Protein AF-A0A1D6GYC8-F1 (afdb_monomer)

Nearest PDB structures (foldseek):
  4zdp-assembly1_A  TM=4.170E-01  e=5.347E-01  Homo sapiens
  8g9z-assembly2_C-3  TM=4.172E-01  e=1.028E+00  Homo sapiens
  2z67-assembly1_A  TM=2.761E-01  e=5.009E-01  Methanococcus maripaludis S2
  1vp8-assembly1_A  TM=3.282E-01  e=6.412E+00  Archaeoglobus fulgidus DSM 4304

Structure (mmCIF, N/CA/C/O backbone):
data_AF-A0A1D6GYC8-F1
#
_entry.id   AF-A0A1D6GYC8-F1
#
loop_
_atom_site.group_PDB
_atom_site.id
_atom_site.type_symbol
_atom_site.label_atom_id
_atom_site.label_alt_id
_atom_site.label_comp_id
_atom_site.label_asym_id
_atom_site.label_entity_id
_atom_site.label_seq_id
_atom_site.pdbx_PDB_ins_code
_atom_site.Cartn_x
_atom_site.Cartn_y
_atom_site.Cartn_z
_atom_site.occupancy
_atom_site.B_iso_or_equiv
_atom_site.auth_seq_id
_atom_site.auth_comp_id
_atom_site.auth_asym_id
_atom_site.auth_atom_id
_atom_site.pdbx_PDB_model_num
ATOM 1 N N . MET A 1 1 ? -6.090 -5.176 32.601 1.00 53.38 1 MET A N 1
ATOM 2 C CA . MET A 1 1 ? -6.871 -6.279 33.213 1.00 53.38 1 MET A CA 1
ATOM 3 C C . MET A 1 1 ? -7.618 -5.911 34.514 1.00 53.38 1 MET A C 1
ATOM 5 O O . MET A 1 1 ? -8.267 -6.780 35.076 1.00 53.38 1 MET A O 1
ATOM 9 N N . PHE A 1 2 ? -7.634 -4.651 34.982 1.00 58.75 2 PHE A N 1
ATOM 10 C CA . PHE A 1 2 ? -8.221 -4.301 36.295 1.00 58.75 2 PHE A CA 1
ATOM 11 C C . PHE A 1 2 ? -9.695 -3.840 36.285 1.00 58.75 2 PHE A C 1
ATOM 13 O O . PHE A 1 2 ? -10.341 -3.852 37.330 1.00 58.75 2 PHE A O 1
ATOM 20 N N . SER A 1 3 ? -10.267 -3.460 35.136 1.00 61.66 3 SER A N 1
ATOM 21 C CA . SER A 1 3 ? -11.643 -2.929 35.079 1.00 61.66 3 SER A CA 1
ATOM 22 C C . SER A 1 3 ? -12.718 -3.992 35.338 1.00 61.66 3 SER A C 1
ATOM 24 O O . SER A 1 3 ? -13.723 -3.704 35.988 1.00 61.66 3 SER A O 1
ATOM 26 N N . GLY A 1 4 ? -12.492 -5.230 34.882 1.00 73.69 4 GLY A N 1
ATOM 27 C CA . GLY A 1 4 ? -13.453 -6.329 35.016 1.00 73.69 4 GLY A CA 1
ATOM 28 C C . GLY A 1 4 ? -13.726 -6.721 36.470 1.00 73.69 4 GLY A C 1
ATOM 29 O O . GLY A 1 4 ? -14.880 -6.894 36.853 1.00 73.69 4 GLY A O 1
ATOM 30 N N . TYR A 1 5 ? -12.683 -6.778 37.302 1.00 78.44 5 TYR A N 1
ATOM 31 C CA . TYR A 1 5 ? -12.810 -7.117 38.723 1.00 78.44 5 TYR A CA 1
ATOM 32 C C . TYR A 1 5 ? -13.621 -6.067 39.502 1.00 78.44 5 TYR A C 1
ATOM 34 O O . TYR A 1 5 ? -14.532 -6.410 40.256 1.00 78.44 5 TYR A O 1
ATOM 42 N N . CYS A 1 6 ? -13.350 -4.778 39.271 1.00 75.56 6 CYS A N 1
ATOM 43 C CA . CYS A 1 6 ? -14.082 -3.681 39.909 1.00 75.56 6 CYS A CA 1
ATOM 44 C C . CYS A 1 6 ? -15.557 -3.627 39.478 1.00 75.56 6 CYS A C 1
ATOM 46 O O . CYS A 1 6 ? -16.434 -3.377 40.301 1.00 75.56 6 CYS A O 1
ATOM 48 N N . LEU A 1 7 ? -15.856 -3.902 38.204 1.00 76.62 7 LEU A N 1
ATOM 49 C CA . LEU A 1 7 ? -17.240 -3.988 37.724 1.00 76.62 7 LEU A CA 1
ATOM 50 C C . LEU A 1 7 ? -17.989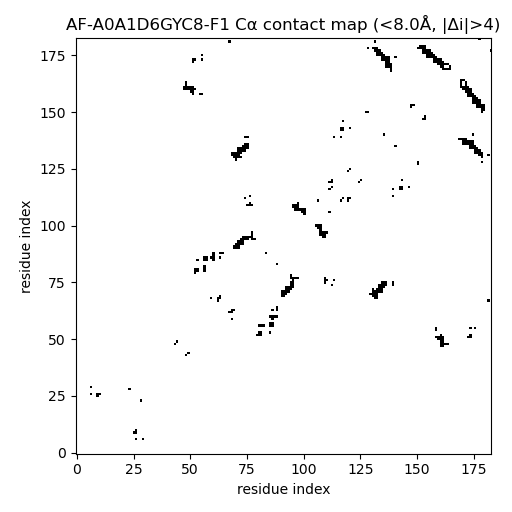 -5.177 38.339 1.00 76.62 7 LEU A C 1
ATOM 52 O O . LEU A 1 7 ? -19.150 -5.040 38.733 1.00 76.62 7 LEU A O 1
ATOM 56 N N . ALA A 1 8 ? -17.323 -6.327 38.469 1.00 77.50 8 ALA A N 1
ATOM 57 C CA . ALA A 1 8 ? -17.898 -7.514 39.091 1.00 77.50 8 ALA A CA 1
ATOM 58 C C . ALA A 1 8 ? -18.217 -7.289 40.581 1.00 77.50 8 ALA A C 1
ATOM 60 O O . ALA A 1 8 ? -19.315 -7.627 41.030 1.00 77.50 8 ALA A O 1
ATOM 61 N N . SER A 1 9 ? -17.317 -6.651 41.339 1.00 77.50 9 SER A N 1
ATOM 62 C CA . SER A 1 9 ? -17.549 -6.353 42.761 1.00 77.50 9 SER A CA 1
ATOM 63 C C . SER A 1 9 ? -18.696 -5.352 42.977 1.00 77.50 9 SER A C 1
ATOM 65 O O . SER A 1 9 ? -19.508 -5.512 43.893 1.00 77.50 9 SER A O 1
ATOM 67 N N . MET A 1 10 ? -18.843 -4.364 42.085 1.00 72.38 10 MET A N 1
ATOM 68 C CA . MET A 1 10 ? -19.962 -3.412 42.098 1.00 72.38 10 MET A CA 1
ATOM 69 C C . MET A 1 10 ? -21.314 -4.065 41.767 1.00 72.38 10 MET A C 1
ATOM 71 O O . MET A 1 10 ? -22.342 -3.637 42.296 1.00 72.38 10 MET A O 1
ATOM 75 N N . SER A 1 11 ? -21.326 -5.101 40.921 1.00 71.00 11 SER A N 1
ATOM 76 C CA . SER A 1 11 ? -22.525 -5.894 40.615 1.00 71.00 11 SER A CA 1
ATOM 77 C C . SER A 1 11 ? -23.020 -6.679 41.836 1.00 71.00 11 SER A C 1
ATOM 79 O O . SER A 1 11 ? -24.200 -6.608 42.181 1.00 71.00 11 SER A O 1
ATOM 81 N N . GLN A 1 12 ? -22.111 -7.339 42.561 1.00 70.69 12 GLN A N 1
ATOM 82 C CA . GLN A 1 12 ? -22.450 -8.137 43.748 1.00 70.69 12 GLN A CA 1
ATOM 83 C C . GLN A 1 12 ? -22.993 -7.287 44.912 1.00 70.69 12 GLN A C 1
ATOM 85 O O . GLN A 1 12 ? -23.896 -7.714 45.630 1.00 70.69 12 GLN A O 1
ATOM 90 N N . SER A 1 13 ? -22.508 -6.050 45.067 1.00 61.84 13 SER A N 1
ATOM 91 C CA . SER A 1 13 ? -22.989 -5.093 46.080 1.00 61.84 13 SER A CA 1
ATOM 92 C C . SER A 1 13 ? -24.461 -4.684 45.873 1.00 61.84 13 SER A C 1
ATOM 94 O O . SER A 1 13 ? -25.185 -4.394 46.828 1.00 61.84 13 SER A O 1
ATOM 96 N N . LYS A 1 14 ? -24.947 -4.733 44.625 1.00 56.97 14 LYS A N 1
ATOM 97 C CA . LYS A 1 14 ? -26.315 -4.353 44.247 1.00 56.97 14 LYS A CA 1
ATOM 98 C C . LYS A 1 14 ? -27.382 -5.347 44.733 1.00 56.97 14 LYS A C 1
ATOM 100 O O . LYS A 1 14 ? -28.541 -4.964 44.850 1.00 56.97 14 LYS A O 1
ATOM 105 N N . GLY A 1 15 ? -26.999 -6.585 45.066 1.00 55.12 15 GLY A N 1
ATOM 106 C CA . GLY A 1 15 ? -27.908 -7.627 45.563 1.00 55.12 15 GLY A CA 1
ATOM 107 C C . GLY A 1 15 ? -28.426 -7.424 46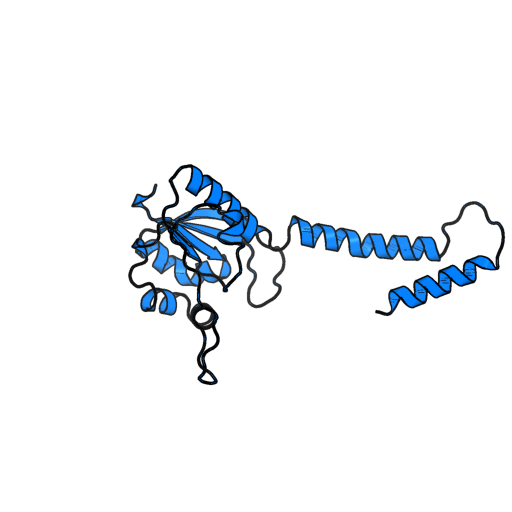.996 1.00 55.12 15 GLY A C 1
ATOM 108 O O . GLY A 1 15 ? -29.300 -8.172 47.420 1.00 55.12 15 GLY A O 1
ATOM 109 N N . LYS A 1 16 ? -27.915 -6.432 47.748 1.00 54.97 16 LYS A N 1
ATOM 110 C CA . LYS A 1 16 ? -28.272 -6.208 49.165 1.00 54.97 16 LYS A CA 1
ATOM 111 C C . LYS A 1 16 ? -29.094 -4.947 49.468 1.00 54.97 16 LYS A C 1
ATOM 113 O O . LYS A 1 16 ? -29.577 -4.846 50.587 1.00 54.97 16 LYS A O 1
ATOM 118 N N . ASN A 1 17 ? -29.291 -4.012 48.529 1.00 51.12 17 ASN A N 1
ATOM 119 C CA . ASN A 1 17 ? -30.022 -2.761 48.800 1.00 51.12 17 ASN A CA 1
ATOM 120 C C . ASN A 1 17 ? -31.166 -2.489 47.806 1.00 51.12 17 ASN A C 1
ATOM 122 O O . ASN A 1 17 ? -30.983 -2.426 46.593 1.00 51.12 17 ASN A O 1
ATOM 126 N N . GLN A 1 18 ? -32.347 -2.328 48.397 1.00 59.59 18 GLN A N 1
ATOM 127 C CA . GLN A 1 18 ? -33.697 -2.249 47.841 1.00 59.59 18 GLN A CA 1
ATOM 128 C C . GLN A 1 18 ? -33.980 -0.981 47.002 1.00 59.59 18 GLN A C 1
ATOM 130 O O . GLN A 1 18 ? -33.270 0.016 47.093 1.00 59.59 18 GLN A O 1
ATOM 135 N N . HIS A 1 19 ? -35.080 -1.030 46.234 1.00 53.41 19 HIS A N 1
ATOM 136 C CA . HIS A 1 19 ? -35.957 0.083 45.819 1.00 53.41 19 HIS A CA 1
ATOM 137 C C . HIS A 1 19 ? -35.363 1.511 45.813 1.00 53.41 19 HIS A C 1
ATOM 139 O O . HIS A 1 19 ? -35.319 2.182 46.843 1.00 53.41 19 HIS A O 1
ATOM 145 N N . ARG A 1 20 ? -35.098 2.073 44.622 1.00 50.88 20 ARG A N 1
ATOM 146 C CA . ARG A 1 20 ? -35.209 3.530 44.407 1.00 50.88 20 ARG A CA 1
ATOM 147 C C . ARG A 1 20 ? -35.458 3.873 42.933 1.00 50.88 20 ARG A C 1
ATOM 149 O O . ARG A 1 20 ? -34.669 3.522 42.061 1.00 50.88 20 ARG A O 1
ATOM 156 N N . LYS A 1 21 ? -36.583 4.550 42.671 1.00 52.28 21 LYS A N 1
ATOM 157 C CA . LYS A 1 21 ? -36.972 5.130 41.374 1.00 52.28 21 LYS A CA 1
ATOM 158 C C . LYS A 1 21 ? -35.991 6.248 40.971 1.00 52.28 21 LYS A C 1
ATOM 160 O O . LYS A 1 21 ? -35.683 7.104 41.795 1.00 52.28 21 LYS A O 1
ATOM 165 N N . GLY A 1 22 ? -35.576 6.263 39.701 1.00 57.22 22 GLY A N 1
ATOM 166 C CA . GLY A 1 22 ? -35.195 7.483 38.970 1.00 57.22 22 GLY A CA 1
ATOM 167 C C . GLY A 1 22 ? -33.712 7.854 38.814 1.00 57.22 22 GLY A C 1
ATOM 168 O O . GLY A 1 22 ? -33.450 8.845 38.145 1.00 57.22 22 GLY A O 1
ATOM 169 N N . SER A 1 23 ? -32.740 7.116 39.367 1.00 68.19 23 SER A N 1
ATOM 170 C CA . SER A 1 23 ? -31.308 7.462 39.228 1.00 68.19 23 SER A CA 1
ATOM 171 C C . SER A 1 23 ? -30.479 6.298 38.678 1.00 68.19 23 SER A C 1
ATOM 173 O O . SER A 1 23 ? -30.621 5.159 39.129 1.00 68.19 23 SER A O 1
ATOM 175 N N . LEU A 1 24 ? -29.623 6.585 37.690 1.00 72.31 24 LEU A N 1
ATOM 176 C CA . LEU A 1 24 ? -28.673 5.628 37.121 1.00 72.31 24 LEU A CA 1
ATOM 177 C C . LEU A 1 24 ? -27.764 5.085 38.230 1.00 72.31 24 LEU A C 1
ATOM 179 O O . LEU A 1 24 ? -27.066 5.829 38.917 1.00 72.31 24 LEU A O 1
ATOM 183 N N . SER A 1 25 ? -27.757 3.764 38.405 1.00 84.38 25 SER A N 1
ATOM 184 C CA . SER A 1 25 ? -26.877 3.132 39.391 1.00 84.38 25 SER A CA 1
ATOM 185 C C . SER A 1 25 ? -25.403 3.348 39.035 1.00 84.38 25 SER A C 1
ATOM 187 O O . SER A 1 25 ? -25.052 3.388 37.857 1.00 84.38 25 SER A O 1
ATOM 189 N N . ARG A 1 26 ? -24.515 3.404 40.040 1.00 83.38 26 ARG A N 1
ATOM 190 C CA . ARG A 1 26 ? -23.059 3.570 39.831 1.00 83.38 26 ARG A CA 1
ATOM 191 C C . ARG A 1 26 ? -22.496 2.569 38.818 1.00 83.38 26 ARG A C 1
ATOM 193 O O . ARG A 1 26 ? -21.678 2.942 37.994 1.00 83.38 26 ARG A O 1
ATOM 200 N N . LEU A 1 27 ? -22.993 1.330 38.839 1.00 84.06 27 LEU A N 1
ATOM 201 C CA . LEU A 1 27 ? -22.639 0.300 37.861 1.00 84.06 27 LEU A CA 1
ATOM 202 C C . LEU A 1 27 ? -23.057 0.680 36.432 1.00 84.06 27 LEU A C 1
ATOM 204 O O . LEU A 1 27 ? -22.252 0.559 35.518 1.00 84.06 27 LEU A O 1
ATOM 208 N N . GLN A 1 28 ? -24.292 1.155 36.235 1.00 87.25 28 GLN A N 1
ATOM 209 C CA . GLN A 1 28 ? -24.752 1.609 34.917 1.00 87.25 28 GLN A CA 1
ATOM 210 C C . GLN A 1 28 ? -23.927 2.799 34.426 1.00 87.25 28 GLN A C 1
ATOM 212 O O . GLN A 1 28 ? -23.540 2.811 33.266 1.00 87.25 28 GLN A O 1
ATOM 217 N N . LEU A 1 29 ? -23.598 3.752 35.304 1.00 89.25 29 LEU A N 1
ATOM 218 C CA . LEU A 1 29 ? -22.731 4.878 34.954 1.00 89.25 29 LEU A CA 1
ATOM 219 C C . LEU A 1 29 ? -21.331 4.402 34.529 1.00 89.25 29 LEU A C 1
ATOM 221 O O . LEU A 1 29 ? -20.814 4.864 33.517 1.00 89.25 29 LEU A O 1
ATOM 225 N N . SER A 1 30 ? -20.739 3.448 35.258 1.00 88.69 30 SER A N 1
ATOM 226 C CA . SER A 1 30 ? -19.440 2.861 34.910 1.00 88.69 30 SER A CA 1
ATOM 227 C C . SER A 1 30 ? -19.468 2.124 33.572 1.00 88.69 30 SER A C 1
ATOM 229 O O . SER A 1 30 ? -18.547 2.290 32.780 1.00 88.69 30 SER A O 1
ATOM 231 N N . VAL A 1 31 ? -20.519 1.346 33.294 1.00 90.25 31 VAL A N 1
ATOM 232 C CA . VAL A 1 31 ? -20.685 0.659 32.002 1.00 90.25 31 VAL A CA 1
ATOM 233 C C . VAL A 1 31 ? -20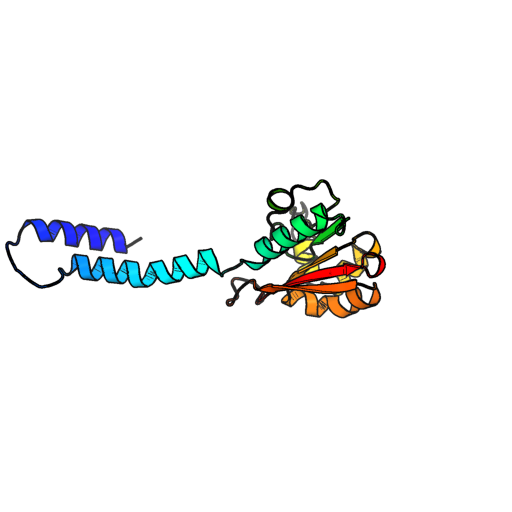.849 1.672 30.870 1.00 90.25 31 VAL A C 1
ATOM 235 O O . VAL A 1 31 ? -20.168 1.552 29.858 1.00 90.25 31 VAL A O 1
ATOM 238 N N . ILE A 1 32 ? -21.687 2.696 31.054 1.00 92.50 32 ILE A N 1
ATOM 239 C CA . ILE A 1 32 ? -21.881 3.767 30.067 1.00 92.50 32 ILE A CA 1
ATOM 240 C C . ILE A 1 32 ? -20.554 4.476 29.775 1.00 92.50 32 ILE A C 1
ATOM 242 O O . ILE A 1 32 ? -20.206 4.641 28.611 1.00 92.50 32 ILE A O 1
ATOM 246 N N . LEU A 1 33 ? -19.774 4.832 30.800 1.00 91.88 33 LEU A N 1
ATOM 247 C CA . LEU A 1 33 ? -18.447 5.433 30.621 1.00 91.88 33 LEU A CA 1
ATOM 248 C C . LEU A 1 33 ? -17.496 4.524 29.835 1.00 91.88 33 LEU A C 1
ATOM 250 O O . LEU A 1 33 ? -16.772 4.993 28.958 1.00 91.88 33 LEU A O 1
ATOM 254 N N . LEU A 1 34 ? -17.506 3.223 30.125 1.00 92.56 34 LEU A N 1
ATOM 255 C CA . LEU A 1 34 ? -16.649 2.253 29.447 1.00 92.56 34 LEU A CA 1
ATOM 256 C C . LEU A 1 34 ? -17.029 2.137 27.965 1.00 92.56 34 LEU A C 1
ATOM 258 O O . LEU A 1 34 ? -16.160 2.194 27.098 1.00 92.56 34 LEU A O 1
ATOM 262 N N . VAL A 1 35 ? -18.327 2.077 27.667 1.00 94.62 35 VAL A N 1
ATOM 263 C CA . VAL A 1 35 ? -18.851 2.074 26.295 1.00 94.62 35 VAL A CA 1
ATOM 264 C C . VAL A 1 35 ? -18.489 3.371 25.567 1.00 94.62 35 VAL A C 1
ATOM 266 O O . VAL A 1 35 ? -17.929 3.310 24.477 1.00 94.62 35 VAL A O 1
ATOM 269 N N . ILE A 1 36 ? -18.729 4.537 26.175 1.00 95.38 36 ILE A N 1
ATOM 270 C CA . ILE A 1 36 ? -18.460 5.851 25.563 1.00 95.38 36 ILE A CA 1
ATOM 271 C C . ILE A 1 36 ? -16.976 6.047 25.249 1.00 95.38 36 ILE A C 1
ATOM 273 O O . ILE A 1 36 ? -16.645 6.702 24.270 1.00 95.38 36 ILE A O 1
ATOM 277 N N . THR A 1 37 ? -16.075 5.490 26.052 1.00 92.31 37 THR A N 1
ATOM 278 C CA . THR A 1 37 ? -14.629 5.637 25.827 1.00 92.31 37 THR A CA 1
ATOM 279 C C . THR A 1 37 ? -14.069 4.622 24.831 1.00 92.31 37 THR A C 1
ATOM 281 O O . THR A 1 37 ? -13.150 4.953 24.089 1.00 92.31 37 THR A O 1
ATOM 284 N N . ASN A 1 38 ? -14.620 3.405 24.766 1.00 94.12 38 ASN A N 1
ATOM 285 C CA . ASN A 1 38 ? -14.068 2.335 23.925 1.00 94.12 38 ASN A CA 1
ATOM 286 C C . ASN A 1 38 ? -14.736 2.234 22.550 1.00 94.12 38 ASN A C 1
ATOM 288 O O . ASN A 1 38 ? -14.048 1.975 21.566 1.00 94.12 38 ASN A O 1
ATOM 292 N N . VAL A 1 39 ? -16.052 2.448 22.450 1.00 95.75 39 VAL A N 1
ATOM 293 C CA . VAL A 1 39 ? -16.777 2.292 21.178 1.00 95.75 39 VAL A CA 1
ATOM 294 C C . VAL A 1 39 ? -16.315 3.295 20.116 1.00 95.75 39 VAL A C 1
ATOM 296 O O . VAL A 1 39 ? -16.050 2.851 19.001 1.00 95.75 39 VAL A O 1
ATOM 299 N N . PRO A 1 40 ? -16.138 4.601 20.402 1.00 94.81 40 PRO A N 1
ATOM 300 C CA . PRO A 1 40 ? -15.637 5.538 19.396 1.00 94.81 40 PRO A CA 1
ATOM 301 C C . PRO A 1 40 ? -14.244 5.166 18.885 1.00 94.81 40 PRO A C 1
ATOM 303 O O . PRO A 1 40 ? -14.000 5.219 17.682 1.00 94.81 40 PRO A O 1
ATOM 306 N N . MET A 1 41 ? -13.355 4.728 19.784 1.00 92.81 41 MET A N 1
ATOM 307 C CA . MET A 1 41 ? -12.019 4.272 19.405 1.00 92.81 41 MET A CA 1
ATOM 308 C C . MET A 1 41 ? -12.088 3.013 18.533 1.00 92.81 41 MET A C 1
ATOM 310 O O . MET A 1 41 ? -11.446 2.960 17.488 1.00 92.81 41 MET A O 1
ATOM 314 N N . ALA A 1 42 ? -12.908 2.029 18.910 1.00 94.12 42 ALA A N 1
ATOM 315 C CA . ALA A 1 42 ? -13.103 0.809 18.129 1.00 94.12 42 ALA A CA 1
ATOM 316 C C . ALA A 1 42 ? -13.675 1.101 16.733 1.00 94.12 42 ALA A C 1
ATOM 318 O O . ALA A 1 42 ? -13.183 0.559 15.745 1.00 94.12 42 ALA A O 1
ATOM 319 N N . LEU A 1 43 ? -14.668 1.990 16.635 1.00 95.12 43 LEU A N 1
ATOM 320 C CA . LEU A 1 43 ? -15.238 2.419 15.356 1.00 95.12 43 LEU A CA 1
ATOM 321 C C . LEU A 1 43 ? -14.193 3.117 14.485 1.00 95.12 43 LEU A C 1
ATOM 323 O O . LEU A 1 43 ? -14.082 2.807 13.303 1.00 95.12 43 LEU A O 1
ATOM 327 N N . TYR A 1 44 ? -13.398 4.020 15.058 1.00 94.06 44 TYR A N 1
ATOM 328 C CA . TYR A 1 44 ? -12.348 4.707 14.311 1.00 94.06 44 TYR A CA 1
ATOM 329 C C . TYR A 1 44 ? -11.278 3.732 13.795 1.00 94.06 44 TYR A C 1
ATOM 331 O O . TYR A 1 44 ? -10.947 3.749 12.607 1.00 94.06 44 TYR A O 1
ATOM 339 N N . MET A 1 45 ? -10.793 2.842 14.665 1.00 91.62 45 MET A N 1
ATOM 340 C CA . MET A 1 45 ? -9.805 1.822 14.308 1.00 91.62 45 MET A CA 1
ATOM 341 C C . MET A 1 45 ? -10.326 0.850 13.242 1.00 91.62 45 MET A C 1
ATOM 343 O O . MET A 1 45 ? -9.555 0.422 12.397 1.00 91.62 45 MET A O 1
ATOM 347 N N . SER A 1 46 ? -11.625 0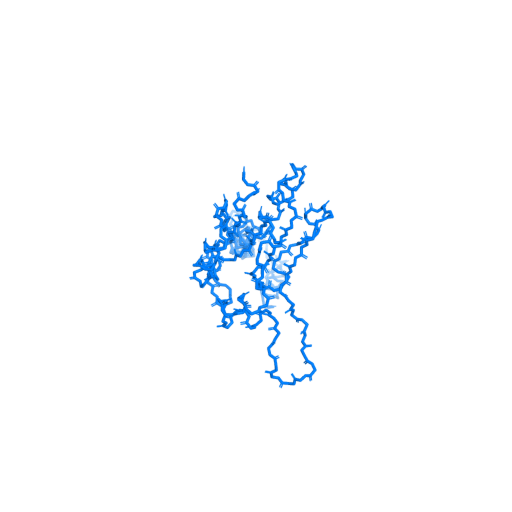.535 13.247 1.00 91.19 46 SER A N 1
ATOM 348 C CA . SER A 1 46 ? -12.211 -0.432 12.306 1.00 91.19 46 SER A CA 1
ATOM 349 C C . SER A 1 46 ? -12.599 0.172 10.953 1.00 91.19 46 SER A C 1
ATOM 351 O O . SER A 1 46 ? -12.697 -0.556 9.972 1.00 91.19 46 SER A O 1
ATOM 353 N N . LEU A 1 47 ? -12.893 1.476 10.896 1.00 91.94 47 LEU A N 1
ATOM 354 C CA . LEU A 1 47 ? -13.464 2.113 9.699 1.00 91.94 47 LEU A CA 1
ATOM 355 C C . LEU A 1 47 ? -12.494 3.035 8.958 1.00 91.94 47 LEU A C 1
ATOM 357 O O . LEU A 1 47 ? -12.666 3.261 7.760 1.00 91.94 47 LEU A O 1
ATOM 361 N N . PHE A 1 48 ? -11.521 3.612 9.662 1.00 91.94 48 PHE A N 1
ATOM 362 C CA . PHE A 1 48 ? -10.651 4.648 9.102 1.00 91.94 48 PHE A CA 1
ATOM 363 C C . PHE A 1 48 ? -9.179 4.293 9.198 1.00 91.94 48 PHE A C 1
ATOM 365 O O . PHE A 1 48 ? -8.414 4.606 8.291 1.00 91.94 48 PHE A O 1
ATOM 372 N N . HIS A 1 49 ? -8.762 3.692 10.304 1.00 92.38 49 HIS A N 1
ATOM 373 C CA . HIS A 1 49 ? -7.355 3.439 10.536 1.00 92.38 49 HIS A CA 1
ATOM 374 C C . HIS A 1 49 ? -6.825 2.313 9.646 1.00 92.38 49 HIS A C 1
ATOM 376 O O . HIS A 1 49 ? -7.445 1.264 9.534 1.00 92.38 49 HIS A O 1
ATOM 382 N N . GLN A 1 50 ? -5.680 2.561 9.011 1.00 91.25 50 GLN A N 1
ATOM 383 C CA . GLN A 1 50 ? -5.005 1.656 8.080 1.00 91.25 50 GLN A CA 1
ATOM 384 C C . GLN A 1 50 ? -5.845 1.200 6.875 1.00 91.25 50 GLN A C 1
ATOM 386 O O . GLN A 1 50 ? -5.522 0.215 6.218 1.00 91.25 50 GLN A O 1
ATOM 391 N N . ARG A 1 51 ? -6.896 1.945 6.519 1.00 94.88 51 ARG A N 1
ATOM 392 C CA . ARG A 1 51 ? -7.840 1.557 5.460 1.00 94.88 51 ARG A CA 1
ATOM 393 C C . ARG A 1 51 ? -7.228 1.540 4.050 1.00 94.88 51 ARG A C 1
ATOM 395 O O . ARG A 1 51 ? -7.685 0.809 3.176 1.00 94.88 51 ARG A O 1
ATOM 402 N N . GLY A 1 52 ? -6.199 2.349 3.812 1.00 95.25 52 GLY A N 1
ATOM 403 C CA . GLY A 1 52 ? -5.701 2.631 2.461 1.00 95.25 52 GLY A CA 1
ATOM 404 C C . GLY A 1 52 ? -5.147 1.417 1.714 1.00 95.25 52 GLY A C 1
ATOM 405 O O . GLY A 1 52 ? -5.219 1.376 0.491 1.00 95.25 52 GLY A O 1
ATOM 406 N N . THR A 1 53 ? -4.628 0.416 2.427 1.00 95.50 53 THR A N 1
ATOM 407 C CA . THR A 1 53 ? -4.093 -0.809 1.815 1.00 95.50 53 THR A CA 1
ATOM 408 C C . THR A 1 53 ? -5.215 -1.675 1.244 1.00 95.50 53 THR A C 1
ATOM 410 O O . THR A 1 53 ? -5.084 -2.190 0.135 1.00 95.50 53 THR A O 1
ATOM 413 N N . GLU A 1 54 ? -6.353 -1.751 1.935 1.00 96.31 54 GLU A N 1
ATOM 414 C CA . GLU A 1 54 ? -7.568 -2.406 1.439 1.00 96.31 54 GLU A CA 1
ATOM 415 C C . GLU A 1 54 ? -8.179 -1.648 0.254 1.00 96.31 54 GLU A C 1
ATOM 417 O O . GLU A 1 54 ? -8.474 -2.250 -0.780 1.00 96.31 54 GLU A O 1
ATOM 422 N N . ASP A 1 55 ? -8.317 -0.320 0.358 1.00 97.19 55 ASP A N 1
ATOM 423 C CA . ASP A 1 55 ? -8.901 0.497 -0.714 1.00 97.19 55 ASP A CA 1
ATOM 424 C C . ASP A 1 55 ? -8.065 0.421 -2.013 1.00 97.19 55 ASP A C 1
ATOM 426 O O . ASP A 1 55 ? -8.632 0.322 -3.107 1.00 97.19 55 ASP A O 1
ATOM 430 N N . VAL A 1 56 ? -6.727 0.413 -1.912 1.00 97.81 56 VAL A N 1
ATOM 431 C CA . VAL A 1 56 ? -5.832 0.214 -3.066 1.00 97.81 56 VAL A CA 1
ATOM 432 C C . VAL A 1 56 ? -6.016 -1.161 -3.687 1.00 97.81 56 VAL A C 1
ATOM 434 O O . VAL A 1 56 ? -6.135 -1.261 -4.907 1.00 97.81 56 VAL A O 1
ATOM 437 N N . MET A 1 57 ? -6.045 -2.225 -2.884 1.00 97.69 57 MET A N 1
ATOM 438 C CA . MET A 1 57 ? -6.187 -3.579 -3.421 1.00 97.69 57 MET A CA 1
ATOM 439 C C . MET A 1 57 ? -7.555 -3.795 -4.066 1.00 97.69 57 MET A C 1
ATOM 441 O O . MET A 1 57 ? -7.645 -4.432 -5.116 1.00 97.69 57 MET A O 1
ATOM 445 N N . TYR A 1 58 ? -8.608 -3.204 -3.502 1.00 97.44 58 TYR A N 1
ATOM 446 C CA . TYR A 1 58 ? -9.931 -3.180 -4.118 1.00 97.44 58 TYR A CA 1
ATOM 447 C C . TYR A 1 58 ? -9.931 -2.431 -5.458 1.00 97.44 58 TYR A C 1
ATOM 449 O O . TYR A 1 58 ? -10.532 -2.894 -6.429 1.00 97.44 58 TYR A O 1
ATOM 457 N N . TYR A 1 59 ? -9.237 -1.291 -5.539 1.00 97.69 59 TYR A N 1
ATOM 458 C CA . TYR A 1 59 ? -9.053 -0.568 -6.796 1.00 97.69 59 TYR A CA 1
ATOM 459 C C . TYR A 1 59 ? -8.305 -1.416 -7.828 1.00 97.69 59 TYR A C 1
ATOM 461 O O . TYR A 1 59 ? -8.833 -1.632 -8.915 1.00 97.69 59 TYR A O 1
ATOM 469 N N . LEU A 1 60 ? -7.145 -1.976 -7.476 1.00 97.69 60 LEU A N 1
ATOM 470 C CA . LEU A 1 60 ? -6.361 -2.832 -8.370 1.00 97.69 60 LEU A CA 1
ATOM 471 C C . LEU A 1 60 ? -7.146 -4.057 -8.849 1.00 97.69 60 LEU A C 1
ATOM 473 O O . LEU A 1 60 ? -6.995 -4.446 -10.001 1.00 97.69 60 LEU A O 1
ATOM 477 N N . SER A 1 61 ? -8.011 -4.639 -8.012 1.00 97.31 61 SER A N 1
ATOM 478 C CA . SER A 1 61 ? -8.889 -5.746 -8.415 1.00 97.31 61 SER A CA 1
ATOM 479 C C . SER A 1 61 ? -9.841 -5.336 -9.545 1.00 97.31 61 SER A C 1
ATOM 481 O O . SER A 1 61 ? -9.998 -6.064 -10.525 1.00 97.31 61 SER A O 1
ATOM 483 N N . LYS A 1 62 ? -10.427 -4.134 -9.474 1.00 96.81 62 LYS A N 1
ATOM 484 C CA . LYS A 1 62 ? -11.268 -3.600 -10.559 1.00 96.81 62 LYS A CA 1
ATOM 485 C C . LYS A 1 62 ? -10.470 -3.288 -11.818 1.00 96.81 62 LYS A C 1
ATOM 487 O O . LYS A 1 62 ? -10.909 -3.601 -12.917 1.00 96.81 62 LYS A O 1
ATOM 492 N N . G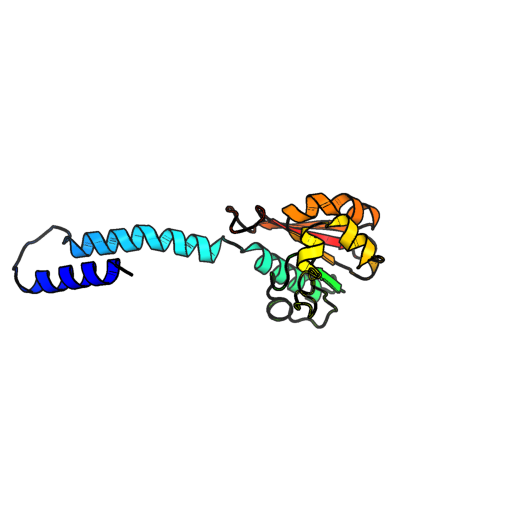LU A 1 63 ? -9.294 -2.693 -11.668 1.00 96.12 63 GLU A N 1
ATOM 493 C CA . GLU A 1 63 ? -8.437 -2.382 -12.814 1.00 96.12 63 GLU A CA 1
ATOM 494 C C . GLU A 1 63 ? -7.902 -3.653 -13.494 1.00 96.12 63 GLU A C 1
ATOM 496 O O . GLU A 1 63 ? -7.744 -3.687 -14.713 1.00 96.12 63 GLU A O 1
ATOM 501 N N . ALA A 1 64 ? -7.656 -4.716 -12.724 1.00 96.00 64 ALA A N 1
ATOM 502 C CA . ALA A 1 64 ? -7.283 -6.028 -13.238 1.00 96.00 64 ALA A CA 1
ATOM 503 C C . ALA A 1 64 ? -8.449 -6.712 -13.969 1.00 96.00 64 ALA A C 1
ATOM 505 O O . ALA A 1 64 ? -8.226 -7.286 -15.033 1.00 96.00 64 ALA A O 1
ATOM 506 N N . TYR A 1 65 ? -9.685 -6.595 -13.460 1.00 95.75 65 TYR A N 1
ATOM 507 C CA . TYR A 1 65 ? -10.891 -7.056 -14.165 1.00 95.75 65 TYR A CA 1
ATOM 508 C C . TYR A 1 65 ? -11.011 -6.424 -15.557 1.00 95.75 65 TYR A C 1
ATOM 510 O O . TYR A 1 65 ? -11.287 -7.115 -16.535 1.00 95.75 65 TYR A O 1
ATOM 518 N N . ASP A 1 66 ? -10.733 -5.123 -15.654 1.00 94.75 66 ASP A N 1
ATOM 519 C CA . ASP A 1 66 ? -10.772 -4.384 -16.916 1.00 94.75 66 ASP A CA 1
ATOM 520 C C . ASP A 1 66 ? -9.499 -4.556 -17.776 1.00 94.75 66 ASP A C 1
ATOM 522 O O . ASP A 1 66 ? -9.361 -3.921 -18.823 1.00 94.75 66 ASP A O 1
ATOM 526 N N . GLY A 1 67 ? -8.539 -5.384 -17.346 1.00 93.06 67 GLY A N 1
ATOM 527 C CA . GLY A 1 67 ? -7.299 -5.661 -18.078 1.00 93.06 67 GLY A CA 1
ATOM 528 C C . GLY A 1 67 ? -6.289 -4.506 -18.118 1.00 93.06 67 GLY A C 1
ATOM 529 O O . GLY A 1 67 ? -5.347 -4.552 -18.915 1.00 93.06 67 GLY A O 1
ATOM 530 N N . ARG A 1 68 ? -6.461 -3.479 -17.275 1.00 93.81 68 ARG A N 1
ATOM 531 C CA . ARG A 1 68 ? -5.565 -2.311 -17.187 1.00 93.81 68 ARG A CA 1
ATOM 532 C C . ARG A 1 68 ? -4.331 -2.584 -16.326 1.00 93.81 68 ARG A C 1
ATOM 534 O O . ARG A 1 68 ? -3.259 -2.063 -16.609 1.00 93.81 68 ARG A O 1
ATOM 541 N N . VAL A 1 69 ? -4.435 -3.457 -15.322 1.00 95.44 69 VAL A N 1
ATOM 542 C CA . VAL A 1 69 ? -3.285 -3.904 -14.511 1.00 95.44 69 VAL A CA 1
ATOM 543 C C . VAL A 1 69 ? -2.732 -5.216 -15.060 1.00 95.44 69 VAL A C 1
ATOM 545 O O . VAL A 1 69 ? -3.458 -6.200 -15.174 1.00 95.44 69 VAL A O 1
ATOM 548 N N . ARG A 1 70 ? -1.426 -5.251 -15.354 1.00 94.38 70 ARG A N 1
ATOM 549 C CA . ARG A 1 70 ? -0.727 -6.455 -15.852 1.00 94.38 70 ARG A CA 1
ATOM 550 C C . ARG A 1 70 ? 0.281 -7.027 -14.861 1.00 94.38 70 ARG A C 1
ATOM 552 O O . ARG A 1 70 ? 0.530 -8.224 -14.867 1.00 94.38 70 ARG A O 1
ATOM 559 N N . SER A 1 71 ? 0.873 -6.174 -14.037 1.00 96.12 71 SER A N 1
ATOM 560 C CA . SER A 1 71 ? 1.877 -6.527 -13.035 1.00 96.12 71 SER A CA 1
ATOM 561 C C . SER A 1 71 ? 1.998 -5.426 -11.981 1.00 96.12 71 SER A C 1
ATOM 563 O O . SER A 1 71 ? 1.877 -4.244 -12.319 1.00 96.12 71 SER A O 1
ATOM 565 N N . VAL A 1 72 ? 2.226 -5.791 -10.717 1.00 97.31 72 VAL A N 1
ATOM 566 C CA . VAL A 1 72 ? 2.262 -4.832 -9.594 1.00 97.31 72 VAL A CA 1
ATOM 567 C C . VAL A 1 72 ? 3.526 -5.009 -8.757 1.00 97.31 72 VAL A C 1
ATOM 569 O O . VAL A 1 72 ? 3.844 -6.122 -8.339 1.00 97.31 72 VAL A O 1
ATOM 572 N N . LEU A 1 73 ? 4.216 -3.908 -8.470 1.00 96.88 73 LEU A N 1
ATOM 573 C CA . LEU A 1 73 ? 5.311 -3.847 -7.504 1.00 96.88 73 LEU A CA 1
ATOM 574 C C . LEU A 1 73 ? 4.866 -3.089 -6.251 1.00 96.88 73 LEU A C 1
ATOM 576 O O . LEU A 1 73 ? 4.383 -1.963 -6.340 1.00 96.88 73 LEU A O 1
ATOM 580 N N . PHE A 1 74 ? 5.067 -3.685 -5.082 1.00 96.94 74 PHE A N 1
ATOM 581 C CA . PHE A 1 74 ? 4.796 -3.069 -3.787 1.00 96.94 74 PHE A CA 1
ATOM 582 C C . PHE A 1 74 ? 6.112 -2.589 -3.160 1.00 96.94 74 PHE A C 1
ATOM 584 O O . PHE A 1 74 ? 6.893 -3.398 -2.663 1.00 96.94 74 PHE A O 1
ATOM 591 N N . LEU A 1 75 ? 6.345 -1.27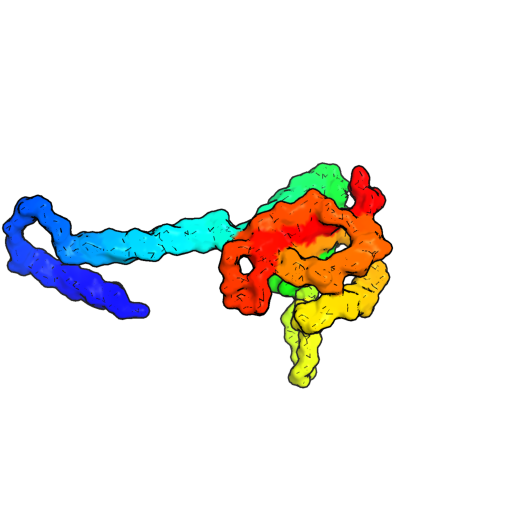4 -3.181 1.00 95.62 75 LEU A N 1
ATOM 592 C CA . LEU A 1 75 ? 7.469 -0.589 -2.529 1.00 95.62 75 LEU A CA 1
ATOM 593 C C . LEU A 1 75 ? 7.028 -0.074 -1.152 1.00 95.62 75 LEU A C 1
ATOM 595 O O . LEU A 1 75 ? 6.861 1.122 -0.916 1.00 95.62 75 LEU A O 1
ATOM 599 N N . MET A 1 76 ? 6.750 -1.019 -0.265 1.00 93.56 76 MET A N 1
ATOM 600 C CA . MET A 1 76 ? 6.246 -0.808 1.091 1.00 93.56 76 MET A CA 1
ATOM 601 C C . MET A 1 76 ? 6.646 -2.008 1.964 1.00 93.56 76 MET A C 1
ATOM 603 O O . MET A 1 76 ? 7.020 -3.041 1.399 1.00 93.56 76 MET A O 1
ATOM 607 N N . PRO A 1 77 ? 6.555 -1.919 3.306 1.00 91.50 77 PRO A N 1
ATOM 608 C CA . PRO A 1 77 ? 6.880 -3.039 4.185 1.00 91.50 77 PRO A CA 1
ATOM 609 C C . PRO A 1 77 ? 6.166 -4.335 3.782 1.00 91.50 77 PRO A C 1
ATOM 611 O O . PRO A 1 77 ? 5.016 -4.310 3.318 1.00 91.50 77 PRO A O 1
ATOM 614 N N . CYS A 1 78 ? 6.838 -5.472 3.967 1.00 91.31 78 CYS A N 1
ATOM 615 C CA . CYS A 1 78 ? 6.276 -6.770 3.608 1.00 91.31 78 CYS A CA 1
ATOM 616 C C . CYS A 1 78 ? 4.922 -7.015 4.304 1.00 91.31 78 CYS A C 1
ATOM 618 O O . CYS A 1 78 ? 4.686 -6.559 5.422 1.00 91.31 78 CYS A O 1
ATOM 620 N N . HIS A 1 79 ? 4.006 -7.715 3.627 1.00 90.06 79 HIS A N 1
ATOM 621 C CA . HIS A 1 79 ? 2.664 -8.037 4.141 1.00 90.06 79 HIS A CA 1
ATOM 622 C C . HIS A 1 79 ? 1.779 -6.838 4.544 1.00 90.06 79 HIS A C 1
ATOM 624 O O . HIS A 1 79 ? 0.799 -7.013 5.263 1.00 90.06 79 HIS A O 1
ATOM 630 N N . SER A 1 80 ? 2.057 -5.634 4.031 1.00 92.19 80 SER A N 1
ATOM 631 C CA . SER A 1 80 ? 1.206 -4.454 4.270 1.00 92.19 80 SER A CA 1
ATOM 632 C C . SER A 1 80 ? -0.153 -4.511 3.556 1.00 92.19 80 SER A C 1
ATOM 634 O O . SER A 1 80 ? -1.064 -3.764 3.905 1.00 92.19 80 SER A O 1
ATOM 636 N N . THR A 1 81 ? -0.310 -5.364 2.540 1.00 95.50 81 THR A N 1
ATOM 637 C CA . THR A 1 81 ? -1.539 -5.484 1.742 1.00 95.50 81 THR A CA 1
ATOM 638 C C . THR A 1 81 ? -2.063 -6.924 1.735 1.00 95.50 81 THR A C 1
ATOM 640 O O . THR A 1 81 ? -1.274 -7.869 1.814 1.00 95.50 81 THR A O 1
ATOM 643 N N . PRO A 1 82 ? -3.385 -7.129 1.570 1.00 95.31 82 PRO A N 1
ATOM 644 C CA . PRO A 1 82 ? -4.002 -8.462 1.511 1.00 95.31 82 PRO A CA 1
ATOM 645 C C . PRO A 1 82 ? -3.665 -9.263 0.236 1.00 95.31 82 PRO A C 1
ATOM 647 O O . PRO A 1 82 ? -4.062 -10.425 0.107 1.00 95.31 82 PRO A O 1
ATOM 650 N N . TYR A 1 83 ? -2.914 -8.672 -0.701 1.00 95.38 83 TYR A N 1
ATOM 651 C CA . TYR A 1 83 ? -2.358 -9.335 -1.882 1.00 95.38 83 TYR A CA 1
ATOM 652 C C . TYR A 1 83 ? -3.423 -10.096 -2.703 1.00 95.38 83 TYR A C 1
ATOM 654 O O . TYR A 1 83 ? -4.499 -9.561 -2.987 1.00 95.38 83 TYR A O 1
ATOM 662 N N . TYR A 1 84 ? -3.160 -11.347 -3.096 1.00 96.00 84 TYR A N 1
ATOM 663 C CA . TYR A 1 84 ? -4.103 -12.159 -3.876 1.00 96.00 84 TYR A CA 1
ATOM 664 C C . TYR A 1 84 ? -5.457 -12.400 -3.193 1.00 96.00 84 TYR A C 1
ATOM 666 O O . TYR A 1 84 ? -6.423 -12.678 -3.903 1.00 96.00 84 TYR A O 1
ATOM 674 N N . SER A 1 85 ? -5.550 -12.260 -1.865 1.00 94.75 85 SER A N 1
ATOM 675 C CA . SER A 1 85 ? -6.801 -12.462 -1.121 1.00 94.75 85 SER A CA 1
ATOM 676 C C . SER A 1 85 ? -7.882 -11.452 -1.497 1.00 94.75 85 SER A C 1
ATOM 678 O O . SER A 1 85 ? -9.054 -11.784 -1.404 1.00 94.75 85 SER A O 1
ATOM 680 N N . THR A 1 86 ? -7.488 -10.250 -1.930 1.00 95.31 86 THR A N 1
ATOM 681 C CA . THR A 1 86 ? -8.414 -9.201 -2.392 1.00 95.31 86 THR A CA 1
ATOM 682 C C . THR A 1 86 ? -8.346 -9.023 -3.906 1.00 95.31 86 THR A C 1
ATOM 684 O O . THR A 1 86 ? -9.354 -8.712 -4.535 1.00 95.31 86 THR A O 1
ATOM 687 N N . LEU A 1 87 ? -7.173 -9.233 -4.522 1.00 95.94 87 LEU A N 1
ATOM 688 C CA . LEU A 1 87 ? -7.018 -9.030 -5.961 1.00 95.94 87 LEU A CA 1
ATOM 689 C C . LEU A 1 87 ? -7.861 -10.028 -6.772 1.00 95.94 87 LEU A C 1
ATOM 691 O O . LEU A 1 87 ? -8.577 -9.600 -7.669 1.00 95.94 87 LEU A O 1
ATOM 695 N N . HIS A 1 88 ? -7.784 -11.328 -6.451 1.00 95.44 88 HIS A N 1
ATOM 696 C CA . HIS A 1 88 ? -8.440 -12.433 -7.172 1.00 95.44 88 HIS A CA 1
ATOM 697 C C . HIS A 1 88 ? -8.109 -12.570 -8.677 1.00 95.44 88 HIS A C 1
ATOM 699 O O . HIS A 1 88 ? -8.857 -13.210 -9.414 1.00 95.44 88 HIS A O 1
ATOM 705 N N . TYR A 1 89 ? -6.963 -12.055 -9.134 1.00 94.81 89 TYR A N 1
ATOM 706 C CA . TYR A 1 89 ? -6.464 -12.249 -10.504 1.00 94.81 89 TYR A CA 1
ATOM 707 C C . TYR A 1 89 ? -5.063 -12.845 -10.503 1.00 94.81 89 TYR A C 1
ATOM 709 O O . TYR A 1 89 ? -4.232 -12.486 -9.672 1.00 94.81 89 TYR A O 1
ATOM 717 N N . ASN A 1 90 ? -4.793 -13.732 -11.460 1.00 95.31 90 ASN A N 1
ATOM 718 C CA . ASN A 1 90 ? -3.474 -14.325 -11.655 1.00 95.31 90 ASN A CA 1
ATOM 719 C C . ASN A 1 90 ? -2.597 -13.400 -12.512 1.00 95.31 90 ASN A C 1
ATOM 721 O O . ASN A 1 90 ? -2.468 -13.600 -13.719 1.00 95.31 90 ASN A O 1
ATOM 725 N N . LEU A 1 91 ? -2.038 -12.367 -11.885 1.00 95.56 91 LEU A N 1
ATOM 726 C CA . LEU A 1 91 ? -1.083 -11.447 -12.498 1.00 95.56 91 LEU A CA 1
ATOM 727 C C . LEU A 1 91 ? 0.186 -11.372 -11.645 1.00 95.56 91 LEU A C 1
ATOM 729 O O . LEU A 1 91 ? 0.088 -11.440 -10.421 1.00 95.56 91 LEU A O 1
ATOM 733 N N . PRO A 1 92 ? 1.374 -11.226 -12.250 1.00 96.25 92 PRO A N 1
ATOM 734 C CA . PRO A 1 92 ? 2.624 -11.172 -11.507 1.00 96.25 92 PRO A CA 1
ATOM 735 C C . PRO A 1 92 ? 2.654 -9.962 -10.572 1.00 96.25 92 PRO A C 1
ATOM 737 O O . PRO A 1 92 ? 2.610 -8.805 -10.994 1.00 96.25 92 PRO A O 1
ATOM 740 N N . MET A 1 93 ? 2.767 -10.248 -9.283 1.00 95.88 93 MET A N 1
ATOM 741 C CA . MET A 1 93 ? 2.964 -9.255 -8.242 1.00 95.88 93 MET A CA 1
ATOM 742 C C . MET A 1 93 ? 4.280 -9.529 -7.509 1.00 95.88 93 MET A C 1
ATOM 744 O O . MET A 1 93 ? 4.690 -10.686 -7.370 1.00 95.88 93 MET A O 1
ATOM 748 N N . ARG A 1 94 ? 4.947 -8.470 -7.044 1.00 95.19 94 ARG A N 1
ATOM 749 C CA . ARG A 1 94 ? 6.184 -8.550 -6.257 1.00 95.19 94 ARG A CA 1
ATOM 750 C C . ARG A 1 94 ? 6.095 -7.601 -5.066 1.00 95.19 94 ARG A C 1
ATOM 752 O O . ARG A 1 94 ? 5.795 -6.425 -5.242 1.00 95.19 94 ARG A O 1
ATOM 759 N N . PHE A 1 95 ? 6.370 -8.108 -3.871 1.00 95.38 95 PHE A N 1
ATOM 760 C CA . PHE A 1 95 ? 6.567 -7.321 -2.651 1.00 95.38 95 PHE A CA 1
ATOM 761 C C . PHE A 1 95 ? 8.000 -7.514 -2.139 1.00 95.38 95 PHE A C 1
ATOM 763 O O . PHE A 1 95 ? 8.694 -8.426 -2.598 1.00 95.38 95 PHE A O 1
ATOM 770 N N . LEU A 1 96 ? 8.434 -6.646 -1.224 1.00 94.88 96 LEU A N 1
ATOM 771 C CA . LEU A 1 96 ? 9.764 -6.701 -0.612 1.00 94.88 96 LEU A CA 1
ATOM 772 C C . LEU A 1 96 ? 9.896 -7.920 0.303 1.00 94.88 96 LEU A C 1
ATOM 774 O O . LEU A 1 96 ? 9.051 -8.124 1.176 1.00 94.88 96 LEU A O 1
ATOM 778 N N . ASP A 1 97 ? 10.944 -8.718 0.123 1.00 92.81 97 ASP A N 1
ATOM 779 C CA . ASP A 1 97 ? 11.189 -9.880 0.974 1.00 92.81 97 ASP A CA 1
ATOM 780 C C . ASP A 1 97 ? 11.580 -9.462 2.404 1.00 92.81 97 ASP A C 1
ATOM 782 O O . ASP A 1 97 ? 12.393 -8.564 2.617 1.00 92.81 97 ASP A O 1
ATOM 786 N N . CYS A 1 98 ? 11.000 -10.130 3.396 1.00 91.69 98 CYS A N 1
ATOM 787 C CA . CYS A 1 98 ? 11.344 -9.957 4.809 1.00 91.69 98 CYS A CA 1
ATOM 788 C C . CYS A 1 98 ? 11.731 -11.278 5.476 1.00 91.69 98 CYS A C 1
ATOM 790 O O . CYS A 1 98 ? 11.646 -11.433 6.695 1.00 91.69 98 CYS A O 1
ATOM 792 N N . THR A 1 99 ? 12.145 -12.257 4.671 1.00 91.19 99 THR A N 1
ATOM 793 C CA . THR A 1 99 ? 12.745 -13.487 5.172 1.00 91.19 99 THR A CA 1
ATOM 794 C C . THR A 1 99 ? 14.044 -13.138 5.908 1.00 91.19 99 THR A C 1
ATOM 796 O O . THR A 1 99 ? 14.927 -12.511 5.316 1.00 91.19 99 THR A O 1
ATOM 799 N N . PRO A 1 100 ? 14.191 -13.524 7.189 1.00 87.31 100 PRO A N 1
ATOM 800 C CA . PRO A 1 100 ? 15.393 -13.215 7.948 1.00 87.31 100 PRO A CA 1
ATOM 801 C C . PRO A 1 100 ? 16.598 -13.964 7.368 1.00 87.31 100 PRO A C 1
ATOM 803 O O . PRO A 1 100 ? 16.490 -15.123 6.969 1.00 87.31 100 PRO A O 1
ATOM 806 N N . SER A 1 101 ? 17.763 -13.322 7.357 1.00 84.94 101 SER A N 1
ATOM 807 C CA . SER A 1 101 ? 19.012 -13.957 6.936 1.00 84.94 101 SER A CA 1
ATOM 808 C C . SER A 1 101 ? 19.620 -14.828 8.038 1.00 84.94 101 SER A C 1
ATOM 810 O O . SER A 1 101 ? 19.595 -14.458 9.214 1.00 84.94 101 SER A O 1
ATOM 812 N N . ASP A 1 102 ? 20.303 -15.907 7.654 1.00 82.12 102 ASP A N 1
ATOM 813 C CA . ASP A 1 102 ? 21.077 -16.743 8.587 1.00 82.12 102 ASP A CA 1
ATOM 814 C C . ASP A 1 102 ? 22.265 -15.991 9.222 1.00 82.12 102 ASP A C 1
ATOM 816 O O . ASP A 1 102 ? 22.697 -16.292 10.340 1.00 82.12 102 ASP A O 1
ATOM 820 N N . SER A 1 103 ? 22.805 -14.984 8.529 1.00 83.38 103 SER A N 1
ATOM 821 C CA . SER A 1 103 ? 23.861 -14.114 9.041 1.00 83.38 103 SER A CA 1
ATOM 822 C C . SER A 1 103 ? 23.294 -13.038 9.965 1.00 83.38 103 SER A C 1
ATOM 824 O O . SER A 1 103 ? 22.489 -12.197 9.570 1.00 83.38 103 SER A O 1
ATOM 826 N N . LYS A 1 104 ? 23.762 -13.011 11.218 1.00 78.69 104 LYS A N 1
ATOM 827 C CA . LYS A 1 104 ? 23.393 -11.951 12.166 1.00 78.69 104 LYS A CA 1
ATOM 828 C C . LYS A 1 104 ? 23.820 -10.580 11.635 1.00 78.69 104 LYS A C 1
ATOM 830 O O . LYS A 1 104 ? 24.999 -10.362 11.375 1.00 78.69 104 LYS A O 1
ATOM 835 N N . GLY A 1 105 ? 22.867 -9.652 11.567 1.00 79.06 105 GLY A N 1
ATOM 836 C CA . GLY A 1 105 ? 23.108 -8.250 11.215 1.00 79.06 105 GLY A CA 1
ATOM 837 C C . GLY A 1 105 ? 22.960 -7.913 9.731 1.00 79.06 105 GLY A C 1
ATOM 838 O O . GLY A 1 105 ? 23.146 -6.754 9.373 1.00 79.06 105 GLY A O 1
ATOM 839 N N . THR A 1 106 ? 22.616 -8.874 8.868 1.00 85.06 106 THR A N 1
ATOM 840 C CA . THR A 1 106 ? 22.226 -8.567 7.486 1.00 85.06 106 THR A CA 1
ATOM 841 C C . THR A 1 106 ? 20.758 -8.142 7.462 1.00 85.06 106 THR A C 1
ATOM 843 O O . THR A 1 106 ? 19.904 -8.820 8.025 1.00 85.06 106 THR A O 1
ATOM 846 N N . LEU A 1 107 ? 20.482 -6.989 6.850 1.00 86.56 107 LEU A N 1
ATOM 847 C CA . LEU A 1 107 ? 19.124 -6.469 6.687 1.00 86.56 107 LEU A CA 1
ATOM 848 C C . LEU A 1 107 ? 18.415 -7.196 5.539 1.00 86.56 107 LEU A C 1
ATOM 850 O O . LEU A 1 107 ? 19.028 -7.436 4.493 1.00 86.56 107 LEU A O 1
ATOM 854 N N . ASP A 1 108 ? 17.133 -7.499 5.723 1.00 91.50 108 ASP A N 1
ATOM 855 C CA . ASP A 1 108 ? 16.271 -8.014 4.657 1.00 91.50 108 ASP A CA 1
ATOM 856 C C . ASP A 1 108 ?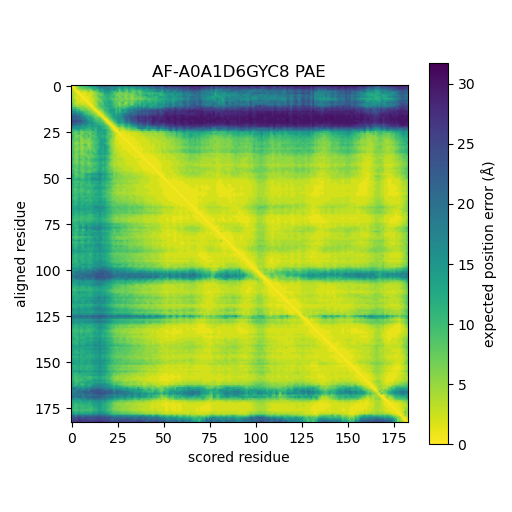 15.938 -6.937 3.602 1.00 91.50 108 ASP A C 1
ATOM 858 O O . ASP A 1 108 ? 16.326 -5.771 3.730 1.00 91.50 108 ASP A O 1
ATOM 862 N N . GLU A 1 109 ? 15.265 -7.319 2.509 1.00 92.56 109 GLU A N 1
ATOM 863 C CA . GLU A 1 109 ? 14.925 -6.382 1.428 1.00 92.56 109 GLU A CA 1
ATOM 864 C C . GLU A 1 109 ? 14.042 -5.230 1.927 1.00 92.56 109 GLU A C 1
ATOM 866 O O . GLU A 1 109 ? 14.271 -4.079 1.550 1.00 92.56 109 GLU A O 1
ATOM 871 N N . SER A 1 110 ? 13.066 -5.524 2.789 1.00 92.25 110 SER A N 1
ATOM 872 C CA . SER A 1 110 ? 12.167 -4.525 3.369 1.00 92.25 110 SER A CA 1
ATOM 873 C C . SER A 1 110 ? 12.936 -3.507 4.220 1.00 92.25 110 SER A C 1
ATOM 875 O O . SER A 1 110 ? 12.777 -2.300 4.036 1.00 92.25 110 SER A O 1
ATOM 877 N N . ASP A 1 111 ? 13.818 -3.953 5.112 1.00 91.56 111 ASP A N 1
ATOM 878 C CA . ASP A 1 111 ? 14.620 -3.063 5.958 1.00 91.56 111 ASP A CA 1
ATOM 879 C C . ASP A 1 111 ? 15.673 -2.270 5.170 1.00 91.56 111 ASP A C 1
ATOM 881 O O . ASP A 1 111 ? 15.899 -1.085 5.450 1.00 91.56 111 ASP A O 1
ATOM 885 N N . ARG A 1 112 ? 16.291 -2.877 4.149 1.00 93.12 112 ARG A N 1
ATOM 886 C CA . ARG A 1 112 ? 17.200 -2.169 3.231 1.00 93.12 112 ARG A CA 1
ATOM 887 C C . ARG A 1 112 ? 16.474 -1.066 2.471 1.00 93.12 112 ARG A C 1
ATOM 889 O O . ARG A 1 112 ? 16.985 0.052 2.404 1.00 93.12 112 ARG A O 1
ATOM 896 N N . PHE A 1 113 ? 15.283 -1.353 1.949 1.00 93.62 113 PHE A N 1
ATOM 897 C CA . PHE A 1 113 ? 14.453 -0.357 1.279 1.00 93.62 113 PHE A CA 1
ATOM 898 C C . PHE A 1 113 ? 14.103 0.803 2.211 1.00 93.62 113 PHE A C 1
ATOM 900 O O . PHE A 1 113 ? 14.263 1.954 1.827 1.00 93.62 113 PHE A O 1
ATOM 907 N N . LEU A 1 114 ? 13.688 0.524 3.448 1.00 89.75 114 LEU A N 1
ATOM 908 C CA . LEU A 1 114 ? 13.326 1.570 4.410 1.00 89.75 114 LEU A CA 1
ATOM 909 C C . LEU A 1 114 ? 14.528 2.421 4.857 1.00 89.75 114 LEU A C 1
ATOM 911 O O . LEU A 1 114 ? 14.337 3.554 5.290 1.00 89.75 114 LEU A O 1
ATOM 915 N N . THR A 1 115 ? 15.752 1.894 4.754 1.00 91.44 115 THR A N 1
ATOM 916 C CA . THR A 1 115 ? 16.987 2.632 5.065 1.00 91.44 115 THR A CA 1
ATOM 917 C C . THR A 1 115 ? 17.409 3.539 3.905 1.00 91.44 115 THR A C 1
ATOM 919 O O . THR A 1 115 ? 17.724 4.708 4.126 1.00 91.44 115 THR A O 1
ATOM 922 N N . SER A 1 116 ? 17.376 3.021 2.671 1.00 92.19 116 SER A N 1
ATOM 923 C CA . SER A 1 116 ? 17.834 3.723 1.464 1.00 92.19 116 SER A CA 1
ATOM 924 C C . SER A 1 116 ? 16.888 3.477 0.270 1.00 92.19 116 SER A C 1
ATOM 926 O O . SER A 1 116 ? 17.254 2.737 -0.647 1.00 92.19 116 SER A O 1
ATOM 928 N N . PRO A 1 117 ? 15.685 4.091 0.212 1.00 92.44 117 PRO A N 1
ATOM 929 C CA . PRO A 1 117 ? 14.664 3.717 -0.776 1.00 92.44 117 PRO A CA 1
ATOM 930 C C . PRO A 1 117 ? 15.113 3.863 -2.235 1.00 92.44 117 PRO A C 1
ATOM 932 O O . PRO A 1 117 ? 14.915 2.961 -3.044 1.00 92.44 117 PRO A O 1
ATOM 935 N N . SER A 1 118 ? 15.738 4.990 -2.585 1.00 91.12 118 SER A N 1
ATOM 936 C CA . SER A 1 118 ? 16.160 5.276 -3.962 1.00 91.12 118 SER A CA 1
ATOM 937 C C . SER A 1 118 ? 17.308 4.384 -4.433 1.00 91.12 118 SER A C 1
ATOM 939 O O . SER A 1 118 ? 17.289 3.920 -5.569 1.00 91.12 118 SER A O 1
ATOM 941 N N . GLU A 1 119 ? 18.292 4.144 -3.562 1.00 91.88 119 GLU A N 1
ATOM 942 C CA . GLU A 1 119 ? 19.438 3.268 -3.838 1.00 91.88 119 GLU A CA 1
ATOM 943 C C . GLU A 1 119 ? 18.966 1.822 -3.999 1.00 91.88 119 GLU A C 1
ATOM 945 O O . GLU A 1 119 ? 19.225 1.192 -5.019 1.00 91.88 119 GLU A O 1
ATOM 950 N N . PHE A 1 120 ? 18.151 1.341 -3.056 1.00 93.75 120 PHE A N 1
ATOM 951 C CA . PHE A 1 120 ? 17.596 -0.005 -3.096 1.00 93.75 120 PHE A CA 1
ATOM 952 C C . PHE A 1 120 ? 16.801 -0.270 -4.379 1.00 93.75 120 PHE A C 1
ATOM 954 O O . PHE A 1 120 ? 16.978 -1.310 -5.012 1.00 93.75 120 PHE A O 1
ATOM 961 N N . VAL A 1 121 ? 15.930 0.663 -4.782 1.00 92.88 121 VAL A N 1
ATOM 962 C CA . VAL A 1 121 ? 15.127 0.501 -6.001 1.00 92.88 121 VAL A CA 1
ATOM 963 C C . VAL A 1 121 ? 16.011 0.462 -7.248 1.00 92.88 121 VAL A C 1
ATOM 965 O O . VAL A 1 121 ? 15.763 -0.365 -8.125 1.00 92.88 121 VAL A O 1
ATOM 968 N N . GLY A 1 122 ? 17.044 1.306 -7.320 1.00 89.69 122 GLY A N 1
ATOM 969 C CA . GLY A 1 122 ? 18.005 1.293 -8.425 1.00 89.69 122 GLY A CA 1
ATOM 970 C C . GLY A 1 122 ? 18.791 -0.017 -8.518 1.00 89.69 122 GLY A C 1
ATOM 971 O O . GLY A 1 122 ? 18.937 -0.565 -9.610 1.00 89.69 122 GLY A O 1
ATOM 972 N N . ASP A 1 123 ? 19.231 -0.545 -7.377 1.00 90.31 123 ASP A N 1
ATOM 973 C CA . ASP A 1 123 ? 20.057 -1.753 -7.304 1.00 90.31 123 ASP A CA 1
ATOM 974 C C . ASP A 1 123 ? 19.261 -3.038 -7.562 1.00 90.31 123 ASP A C 1
ATOM 976 O O . ASP A 1 123 ? 19.724 -3.939 -8.262 1.00 90.31 123 ASP A O 1
ATOM 980 N N . VAL A 1 124 ? 18.065 -3.148 -6.974 1.00 89.81 124 VAL A N 1
ATOM 981 C CA . VAL A 1 124 ? 17.275 -4.391 -6.972 1.00 89.81 124 VAL A CA 1
ATOM 982 C C . VAL A 1 124 ? 16.315 -4.458 -8.153 1.00 89.81 124 VAL A C 1
ATOM 984 O O . VAL A 1 124 ? 16.134 -5.521 -8.749 1.00 89.81 124 VAL A O 1
ATOM 987 N N . PHE A 1 125 ? 15.704 -3.332 -8.522 1.00 86.94 125 PHE A N 1
ATOM 988 C CA . PHE A 1 125 ? 14.652 -3.275 -9.539 1.00 86.94 125 PHE A CA 1
ATOM 989 C C . PHE A 1 125 ? 15.087 -2.525 -10.795 1.00 86.94 125 PHE A C 1
ATOM 991 O O . PHE A 1 125 ? 14.252 -1.897 -11.442 1.00 86.94 125 PHE A O 1
ATOM 998 N N . GLY A 1 126 ? 16.370 -2.627 -11.166 1.00 75.38 126 GLY A N 1
ATOM 999 C CA . GLY A 1 126 ? 17.016 -1.830 -12.217 1.00 75.38 126 GLY A CA 1
ATOM 1000 C C . GLY A 1 126 ? 16.223 -1.632 -13.519 1.00 75.38 126 GLY A C 1
ATOM 1001 O O . GLY A 1 126 ? 16.384 -0.598 -14.160 1.00 75.38 126 GLY A O 1
ATOM 1002 N N . ASN A 1 127 ? 15.321 -2.554 -13.887 1.00 83.69 127 ASN A N 1
ATOM 1003 C CA . ASN A 1 127 ? 14.265 -2.275 -14.859 1.00 83.69 127 ASN A CA 1
ATOM 1004 C C . ASN A 1 127 ? 12.856 -2.257 -14.228 1.00 83.69 127 ASN A C 1
ATOM 1006 O O . ASN A 1 127 ? 12.163 -3.278 -14.189 1.00 83.69 127 ASN A O 1
ATOM 1010 N N . LEU A 1 128 ? 12.396 -1.072 -13.816 1.00 89.25 128 LEU A N 1
ATOM 1011 C CA . LEU A 1 128 ? 11.039 -0.881 -13.298 1.00 89.25 128 LEU A CA 1
ATOM 1012 C C . LEU A 1 128 ? 9.949 -1.072 -14.359 1.00 89.25 128 LEU A C 1
ATOM 1014 O O . LEU A 1 128 ? 8.814 -1.365 -13.994 1.00 89.25 128 LEU A O 1
ATOM 1018 N N . SER A 1 129 ? 10.269 -0.971 -15.655 1.00 86.00 129 SER A N 1
ATOM 1019 C CA . SER A 1 129 ? 9.280 -1.111 -16.734 1.00 86.00 129 SER A CA 1
ATOM 1020 C C . SER A 1 129 ? 8.720 -2.533 -16.866 1.00 86.00 129 SER A C 1
ATOM 1022 O O . SER A 1 129 ? 7.766 -2.756 -17.608 1.00 86.00 129 SER A O 1
ATOM 1024 N N . ALA A 1 130 ? 9.287 -3.509 -16.146 1.00 90.25 130 ALA A N 1
ATOM 1025 C CA . ALA A 1 130 ? 8.698 -4.838 -15.992 1.00 90.25 130 ALA A CA 1
ATOM 1026 C C . ALA A 1 130 ? 7.362 -4.807 -15.215 1.00 90.25 130 ALA A C 1
ATOM 1028 O O . ALA A 1 130 ? 6.542 -5.726 -15.329 1.00 90.25 130 ALA A O 1
ATOM 1029 N N . PHE A 1 131 ? 7.127 -3.750 -14.433 1.00 94.94 131 PHE A N 1
ATOM 1030 C CA . PHE A 1 131 ? 5.922 -3.563 -13.638 1.00 94.94 131 PHE A CA 1
ATOM 1031 C C . PHE A 1 131 ? 4.995 -2.530 -14.278 1.00 94.94 131 PHE A C 1
ATOM 1033 O O . PHE A 1 131 ? 5.401 -1.417 -14.585 1.00 94.94 131 PHE A O 1
ATOM 1040 N N . SER A 1 132 ? 3.721 -2.881 -14.461 1.00 96.06 132 SER A N 1
ATOM 1041 C CA . SER A 1 132 ? 2.725 -1.941 -14.984 1.00 96.06 132 SER A CA 1
ATOM 1042 C C . SER A 1 132 ? 2.316 -0.911 -13.936 1.00 96.06 132 SER A C 1
ATOM 1044 O O . SER A 1 132 ? 2.042 0.232 -14.282 1.00 96.06 132 SER A O 1
ATOM 1046 N N . HIS A 1 133 ? 2.276 -1.323 -12.667 1.00 97.06 133 HIS A N 1
ATOM 1047 C CA . HIS A 1 133 ? 1.835 -0.506 -11.549 1.00 97.06 133 HIS A CA 1
ATOM 1048 C C . HIS A 1 133 ? 2.815 -0.613 -10.385 1.00 97.06 133 HIS A C 1
ATOM 1050 O O . HIS A 1 133 ? 3.349 -1.689 -10.107 1.00 97.06 133 HIS A O 1
ATOM 1056 N N . ILE A 1 134 ? 3.014 0.496 -9.681 1.00 97.31 134 ILE A N 1
ATOM 1057 C CA . ILE A 1 134 ? 3.819 0.562 -8.462 1.00 97.31 134 ILE A CA 1
ATOM 1058 C C . ILE A 1 134 ? 2.945 1.129 -7.351 1.00 97.31 134 ILE A C 1
ATOM 1060 O O . ILE A 1 134 ? 2.257 2.131 -7.539 1.00 97.31 134 ILE A O 1
ATOM 1064 N N . VAL A 1 135 ? 2.965 0.481 -6.194 1.00 97.81 135 VAL A N 1
ATOM 1065 C CA . VAL A 1 135 ? 2.215 0.890 -5.010 1.00 97.81 135 VAL A CA 1
ATOM 1066 C C . VAL A 1 135 ? 3.187 1.171 -3.880 1.00 97.81 135 VAL A C 1
ATOM 1068 O O . VAL A 1 135 ? 4.063 0.356 -3.596 1.00 97.81 135 VAL A O 1
ATOM 1071 N N . LEU A 1 136 ? 3.007 2.303 -3.211 1.00 96.12 136 LEU A N 1
ATOM 1072 C CA . LEU A 1 136 ? 3.850 2.730 -2.106 1.00 96.12 136 LEU A CA 1
ATOM 1073 C C . LEU A 1 136 ? 3.081 3.622 -1.135 1.00 96.12 136 LEU A C 1
ATOM 1075 O O . LEU A 1 136 ? 2.043 4.192 -1.470 1.00 96.12 136 LEU A O 1
ATOM 1079 N N . PHE A 1 137 ? 3.598 3.744 0.079 1.00 95.31 137 PHE A N 1
ATOM 1080 C CA . PHE A 1 137 ? 3.120 4.731 1.036 1.00 95.31 137 PHE A CA 1
ATOM 1081 C C . PHE A 1 137 ? 3.667 6.128 0.698 1.00 95.31 137 PHE A C 1
ATOM 1083 O O . PHE A 1 137 ? 4.746 6.279 0.123 1.00 95.31 137 PHE A O 1
ATOM 1090 N N . GLU A 1 138 ? 2.913 7.166 1.065 1.00 93.75 138 GLU A N 1
ATOM 1091 C CA . GLU A 1 138 ? 3.275 8.570 0.818 1.00 93.75 138 GLU A CA 1
ATOM 1092 C C . GLU A 1 138 ? 4.611 8.981 1.467 1.00 93.75 138 GLU A C 1
ATOM 1094 O O . GLU A 1 138 ? 5.321 9.836 0.936 1.00 93.75 138 GLU A O 1
ATOM 1099 N N . SER A 1 139 ? 4.977 8.402 2.613 1.00 91.69 139 SER A N 1
ATOM 1100 C CA . SER A 1 139 ? 6.256 8.696 3.275 1.00 91.69 139 SER A CA 1
ATOM 1101 C C . SER A 1 139 ? 7.452 8.278 2.411 1.00 91.69 139 SER A C 1
ATOM 1103 O O . SER A 1 139 ? 8.391 9.049 2.233 1.00 91.69 139 SER A O 1
ATOM 1105 N N . GLU A 1 140 ? 7.377 7.094 1.815 1.00 91.75 140 GLU A N 1
ATOM 1106 C CA . GLU A 1 140 ? 8.407 6.445 1.014 1.00 91.75 140 GLU A CA 1
ATOM 1107 C C . GLU A 1 140 ? 8.473 7.066 -0.389 1.00 91.75 140 GLU A C 1
ATOM 1109 O O . GLU A 1 140 ? 9.557 7.224 -0.955 1.00 91.75 140 GLU A O 1
ATOM 1114 N N . GLU A 1 141 ? 7.330 7.519 -0.914 1.00 92.69 141 GLU A N 1
ATOM 1115 C CA . GLU A 1 141 ? 7.209 8.240 -2.187 1.00 92.69 141 GLU A CA 1
ATOM 1116 C C . GLU A 1 141 ? 8.171 9.416 -2.286 1.00 92.69 141 GLU A C 1
ATOM 1118 O O . GLU A 1 141 ? 8.829 9.587 -3.311 1.00 92.69 141 GLU A O 1
ATOM 1123 N N . ARG A 1 142 ? 8.327 10.186 -1.206 1.00 90.19 142 ARG A N 1
ATOM 1124 C CA . ARG A 1 142 ? 9.202 11.368 -1.178 1.00 90.19 142 ARG A CA 1
ATOM 1125 C C . ARG A 1 142 ? 10.648 11.049 -1.559 1.00 90.19 142 ARG A C 1
ATOM 1127 O O . ARG A 1 142 ? 11.337 11.919 -2.087 1.00 90.19 142 ARG A O 1
ATOM 1134 N N . HIS A 1 143 ? 11.092 9.818 -1.318 1.00 91.81 143 HIS A N 1
ATOM 1135 C CA . HIS A 1 143 ? 12.456 9.372 -1.590 1.00 91.81 143 HIS A CA 1
ATOM 1136 C C . HIS A 1 143 ? 12.621 8.765 -2.988 1.00 91.81 143 HIS A C 1
ATOM 1138 O O . HIS A 1 143 ? 13.705 8.845 -3.559 1.00 91.81 143 HIS A O 1
ATOM 1144 N N . VAL A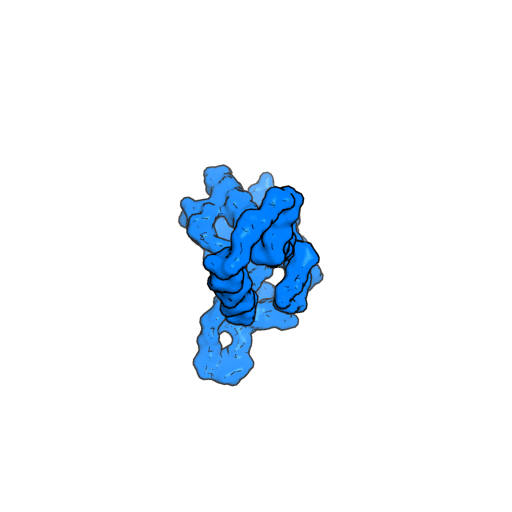 1 144 ? 11.562 8.185 -3.562 1.00 93.38 144 VAL A N 1
ATOM 1145 C CA . VAL A 1 144 ? 11.624 7.478 -4.856 1.00 93.38 144 VAL A CA 1
ATOM 1146 C C . VAL A 1 144 ? 10.949 8.226 -6.006 1.00 93.38 144 VAL A C 1
ATOM 1148 O O . VAL A 1 144 ? 11.105 7.827 -7.157 1.00 93.38 144 VAL A O 1
ATOM 1151 N N . LEU A 1 145 ? 10.256 9.337 -5.738 1.00 93.56 145 LEU A N 1
ATOM 1152 C CA . LEU A 1 145 ? 9.480 10.093 -6.726 1.00 93.56 145 LEU A CA 1
ATOM 1153 C C . LEU A 1 145 ? 10.281 10.437 -7.988 1.00 93.56 145 LEU A C 1
ATOM 1155 O O . LEU A 1 145 ? 9.818 10.201 -9.100 1.00 93.56 145 LEU A O 1
ATOM 1159 N N . GLN A 1 146 ? 11.500 10.958 -7.829 1.00 92.00 146 GLN A N 1
ATOM 1160 C CA . GLN A 1 146 ? 12.355 11.320 -8.967 1.00 92.00 146 GLN A CA 1
ATOM 1161 C C . GLN A 1 146 ? 12.701 10.103 -9.833 1.00 92.00 146 GLN A C 1
ATOM 1163 O O . GLN A 1 146 ? 12.702 10.191 -11.059 1.00 92.00 146 GLN A O 1
ATOM 1168 N N . LEU A 1 147 ? 12.940 8.952 -9.200 1.00 91.69 147 LEU A N 1
ATOM 1169 C CA . LEU A 1 147 ? 13.241 7.699 -9.882 1.00 91.69 147 LEU A CA 1
ATOM 1170 C C . LEU A 1 147 ? 12.006 7.189 -10.641 1.00 91.69 147 LEU A C 1
ATOM 1172 O O . LEU A 1 147 ? 12.124 6.813 -11.808 1.00 91.69 147 LEU A O 1
ATOM 1176 N N . LEU A 1 148 ? 10.819 7.239 -10.029 1.00 93.50 148 LEU A N 1
ATOM 1177 C CA . LEU A 1 148 ? 9.556 6.857 -10.673 1.00 93.50 148 LEU A CA 1
ATOM 1178 C C . LEU A 1 148 ? 9.268 7.719 -11.911 1.00 93.50 148 LEU A C 1
ATOM 1180 O O . LEU A 1 148 ? 9.023 7.186 -12.994 1.00 93.50 148 LEU A O 1
ATOM 1184 N N . LEU A 1 149 ? 9.374 9.044 -11.778 1.00 92.81 149 LEU A N 1
ATOM 1185 C CA . LEU A 1 149 ? 9.151 9.979 -12.883 1.00 92.81 149 LEU A CA 1
ATOM 1186 C C . LEU A 1 149 ? 10.165 9.778 -14.017 1.00 92.81 149 LEU A C 1
ATOM 1188 O O . LEU A 1 149 ? 9.786 9.792 -15.189 1.00 92.81 149 LEU A O 1
ATOM 1192 N N . HIS A 1 150 ? 11.438 9.541 -13.681 1.00 91.50 150 HIS A N 1
ATOM 1193 C CA . HIS A 1 150 ? 12.479 9.234 -14.663 1.00 91.50 150 HIS A CA 1
ATOM 1194 C C . HIS A 1 150 ? 12.168 7.952 -15.453 1.00 91.50 150 HIS A C 1
ATOM 1196 O O . HIS A 1 150 ? 12.378 7.902 -16.662 1.00 91.50 150 HIS A O 1
ATOM 1202 N N . ASN A 1 151 ? 11.575 6.951 -14.797 1.00 90.81 151 ASN A N 1
ATOM 1203 C CA . ASN A 1 151 ? 11.145 5.692 -15.410 1.00 90.81 151 ASN A CA 1
ATOM 1204 C C . ASN A 1 151 ? 9.740 5.760 -16.044 1.00 90.81 151 ASN A C 1
ATOM 1206 O O . ASN A 1 151 ? 9.144 4.730 -16.353 1.00 90.81 151 ASN A O 1
ATOM 1210 N N . SER A 1 152 ? 9.210 6.966 -16.285 1.00 94.31 152 SER A N 1
ATOM 1211 C CA . SER A 1 152 ? 7.900 7.192 -16.917 1.00 94.31 152 SER A CA 1
ATOM 1212 C C . SER A 1 152 ? 6.709 6.605 -16.149 1.00 94.31 152 SER A C 1
ATOM 1214 O O . SER A 1 152 ? 5.710 6.222 -16.758 1.00 94.31 152 SER A O 1
ATOM 1216 N N . PHE A 1 153 ? 6.786 6.562 -14.819 1.00 95.12 153 PHE A N 1
ATOM 1217 C CA . PHE A 1 153 ? 5.636 6.278 -13.963 1.00 95.12 153 PHE A CA 1
ATOM 1218 C C . PHE A 1 153 ? 4.912 7.568 -13.581 1.00 95.12 153 PHE A C 1
ATOM 1220 O O . PHE A 1 153 ? 5.543 8.563 -13.229 1.00 95.12 153 PHE A O 1
ATOM 1227 N N . LEU A 1 154 ? 3.581 7.544 -13.629 1.00 95.62 154 LEU A N 1
ATOM 1228 C CA . LEU A 1 154 ? 2.712 8.672 -13.288 1.00 95.62 154 LEU A CA 1
ATOM 1229 C C . LEU A 1 154 ? 1.743 8.283 -12.171 1.00 95.62 154 LEU A C 1
ATOM 1231 O O . LEU A 1 154 ? 1.239 7.159 -12.161 1.00 95.62 154 LEU A O 1
ATOM 1235 N N . GLU A 1 155 ? 1.481 9.207 -11.244 1.00 96.12 155 GLU A N 1
ATOM 1236 C CA . GLU A 1 155 ? 0.492 9.003 -10.181 1.00 96.12 155 GLU A CA 1
ATOM 1237 C C . GLU A 1 155 ? -0.903 8.865 -10.802 1.00 96.12 155 GLU A C 1
ATOM 1239 O O . GLU A 1 155 ? -1.367 9.745 -11.526 1.00 96.12 155 GLU A O 1
ATOM 1244 N N . MET A 1 156 ? -1.575 7.759 -10.495 1.00 94.94 156 MET A N 1
ATOM 1245 C CA . MET A 1 156 ? -2.940 7.477 -10.936 1.00 94.94 156 MET A CA 1
ATOM 1246 C C . MET A 1 156 ? -3.956 7.803 -9.856 1.00 94.94 156 MET A C 1
ATOM 1248 O O . MET A 1 156 ? -5.034 8.336 -10.131 1.00 94.94 156 MET A O 1
ATOM 1252 N N . ARG A 1 157 ? -3.650 7.410 -8.615 1.00 96.50 157 ARG A N 1
ATOM 1253 C CA . ARG A 1 157 ? -4.601 7.511 -7.515 1.00 96.50 157 ARG A CA 1
ATOM 1254 C C . ARG A 1 157 ? -3.917 7.496 -6.160 1.00 96.50 157 ARG A C 1
ATOM 1256 O O . ARG A 1 157 ? -2.939 6.783 -5.954 1.00 96.50 157 ARG A O 1
ATOM 1263 N N . ARG A 1 158 ? -4.516 8.223 -5.220 1.00 97.56 158 ARG A N 1
ATOM 1264 C CA . ARG A 1 158 ? -4.101 8.310 -3.821 1.00 97.56 158 ARG A CA 1
ATOM 1265 C C . ARG A 1 158 ? -5.264 7.945 -2.911 1.00 97.56 158 ARG A C 1
ATOM 1267 O O . ARG A 1 158 ? -6.381 8.429 -3.098 1.00 97.56 158 ARG A O 1
ATOM 1274 N N . PHE A 1 159 ? -4.998 7.090 -1.935 1.00 97.44 159 PHE A N 1
ATOM 1275 C CA . PHE A 1 159 ? -5.986 6.572 -0.997 1.00 97.44 159 PHE A CA 1
ATOM 1276 C C . PHE A 1 159 ? -5.593 6.92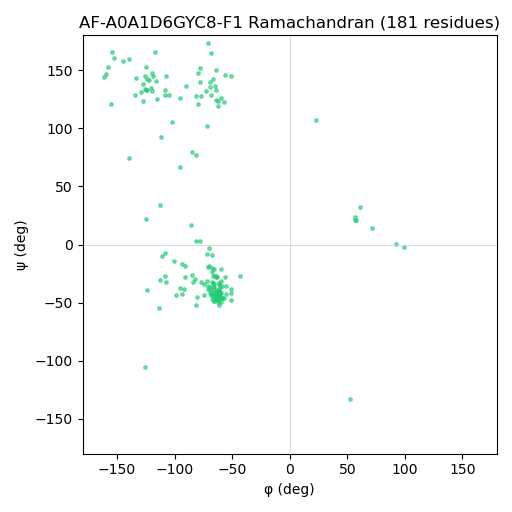5 0.423 1.00 97.44 159 PHE A C 1
ATOM 1278 O O . PHE A 1 159 ? -4.445 6.751 0.819 1.00 97.44 159 PHE A O 1
ATOM 1285 N N . PHE A 1 160 ? -6.559 7.395 1.201 1.00 96.38 160 PHE A N 1
ATOM 1286 C CA . PHE A 1 160 ? -6.352 7.689 2.609 1.00 96.38 160 PHE A CA 1
ATOM 1287 C C . PHE A 1 160 ? -6.020 6.407 3.392 1.00 96.38 160 PHE A C 1
ATOM 1289 O O . PHE A 1 160 ? -6.713 5.403 3.251 1.00 96.38 160 PHE A O 1
ATOM 1296 N N . HIS A 1 161 ? -4.988 6.448 4.239 1.00 94.69 161 HIS A N 1
ATOM 1297 C CA . HIS A 1 161 ? -4.559 5.311 5.053 1.00 94.69 161 HIS A CA 1
ATOM 1298 C C . HIS A 1 161 ? -4.769 5.533 6.547 1.00 94.69 161 HIS A C 1
ATOM 1300 O O . HIS A 1 161 ? -5.410 4.713 7.201 1.00 94.69 161 HIS A O 1
ATOM 1306 N N . SER A 1 162 ? -4.237 6.613 7.117 1.00 92.69 162 SER A N 1
ATOM 1307 C CA . SER A 1 162 ? -4.318 6.838 8.560 1.00 92.69 162 SER A CA 1
ATOM 1308 C C . SER A 1 162 ? -4.150 8.312 8.930 1.00 92.69 162 SER A C 1
ATOM 1310 O O . SER A 1 162 ? -3.504 9.073 8.217 1.00 92.69 162 SER A O 1
ATOM 1312 N N . HIS A 1 163 ? -4.730 8.729 10.063 1.00 89.69 163 HIS A N 1
ATOM 1313 C CA . HIS A 1 163 ? -4.459 10.064 10.619 1.00 89.69 163 HIS A CA 1
ATOM 1314 C C . HIS A 1 163 ? -3.286 10.048 11.606 1.00 89.69 163 HIS A C 1
ATOM 1316 O O . HIS A 1 163 ? -2.746 11.099 11.937 1.00 89.69 163 HIS A O 1
ATOM 1322 N N . PHE A 1 164 ? -2.926 8.868 12.113 1.00 84.75 164 PHE A N 1
ATOM 1323 C CA . PHE A 1 164 ? -1.964 8.707 13.193 1.00 84.75 164 PHE A CA 1
ATOM 1324 C C . PHE A 1 164 ? -0.875 7.728 12.794 1.00 84.75 164 PHE A C 1
ATOM 1326 O O . PHE A 1 164 ? -1.146 6.667 12.237 1.00 84.75 164 PHE A O 1
ATOM 1333 N N . LYS A 1 165 ? 0.351 8.086 13.158 1.00 81.56 165 LYS A N 1
ATOM 1334 C CA . LYS A 1 165 ? 1.537 7.252 13.028 1.00 81.56 165 LYS A CA 1
ATOM 1335 C C . LYS A 1 165 ? 1.532 6.203 14.138 1.00 81.56 165 LYS A C 1
ATOM 1337 O O . LYS A 1 165 ? 1.396 6.560 15.305 1.00 81.56 165 LYS A O 1
ATOM 1342 N N . ILE A 1 166 ? 1.684 4.934 13.769 1.00 67.88 166 ILE A N 1
ATOM 1343 C CA . ILE A 1 166 ? 1.851 3.838 14.735 1.00 67.88 166 ILE A CA 1
ATOM 1344 C C . ILE A 1 166 ? 3.330 3.553 14.978 1.00 67.88 166 ILE A C 1
ATOM 1346 O O . ILE A 1 166 ? 3.715 3.350 16.124 1.00 67.88 166 ILE A O 1
ATOM 1350 N N . ASP A 1 167 ? 4.136 3.545 13.911 1.00 66.75 167 ASP A N 1
ATOM 1351 C CA . ASP A 1 167 ? 5.495 3.004 13.954 1.00 66.75 167 ASP A CA 1
ATOM 1352 C C . ASP A 1 167 ? 6.542 4.021 13.457 1.00 66.75 167 ASP A C 1
ATOM 1354 O O . ASP A 1 167 ? 6.834 4.998 14.153 1.00 66.75 167 ASP A O 1
ATOM 1358 N N . ARG A 1 168 ? 7.090 3.846 12.246 1.00 67.50 168 ARG A N 1
ATOM 1359 C CA . ARG A 1 168 ? 8.258 4.613 11.772 1.00 67.50 168 ARG A CA 1
ATOM 1360 C C . ARG A 1 168 ? 7.960 5.990 11.226 1.00 67.50 168 ARG A C 1
ATOM 1362 O O . ARG A 1 168 ? 8.577 6.929 11.702 1.00 67.50 168 ARG A O 1
ATOM 1369 N N . ASP A 1 169 ? 7.028 6.124 10.288 1.00 72.56 169 ASP A N 1
ATOM 1370 C CA . ASP A 1 169 ? 6.613 7.394 9.686 1.00 72.56 169 ASP A CA 1
ATOM 1371 C C . ASP A 1 169 ? 5.103 7.444 9.482 1.00 72.56 169 ASP A C 1
ATOM 1373 O O . ASP A 1 169 ? 4.411 6.425 9.537 1.00 72.56 169 ASP A O 1
ATOM 1377 N N . LEU A 1 170 ? 4.565 8.660 9.353 1.00 76.38 170 LEU A N 1
ATOM 1378 C CA . LEU A 1 170 ? 3.137 8.829 9.126 1.00 76.38 170 LEU A CA 1
ATOM 1379 C C . LEU A 1 170 ? 2.809 8.390 7.699 1.00 76.38 170 LEU A C 1
ATOM 1381 O O . LEU A 1 170 ? 2.990 9.144 6.747 1.00 76.38 170 LEU A O 1
ATOM 1385 N N . GLN A 1 171 ? 2.259 7.189 7.586 1.00 85.94 171 GLN A N 1
ATOM 1386 C CA . GLN A 1 171 ? 1.671 6.669 6.361 1.00 85.94 171 GLN A CA 1
ATOM 1387 C C . GLN A 1 171 ? 0.246 7.228 6.237 1.00 85.94 171 GLN A C 1
ATOM 1389 O O . GLN A 1 171 ? -0.741 6.575 6.579 1.00 85.94 171 GLN A O 1
ATOM 1394 N N . SER A 1 172 ? 0.125 8.495 5.833 1.00 91.50 172 SER A N 1
ATOM 1395 C CA . SER A 1 172 ? -1.174 9.170 5.688 1.00 91.50 172 SER A CA 1
ATOM 1396 C C . SER A 1 172 ? -1.971 8.661 4.495 1.00 91.50 172 SER A C 1
ATOM 1398 O O . SER A 1 172 ? -3.202 8.605 4.557 1.00 91.50 172 SER A O 1
ATOM 1400 N N . ALA A 1 173 ? -1.279 8.244 3.436 1.00 95.56 173 ALA A N 1
ATOM 1401 C CA . ALA A 1 173 ? -1.885 7.734 2.222 1.00 95.56 173 ALA A CA 1
ATOM 1402 C C . ALA A 1 173 ? -1.066 6.611 1.572 1.00 95.56 173 ALA A C 1
ATOM 1404 O O . ALA A 1 173 ? 0.144 6.500 1.774 1.00 95.56 173 ALA A O 1
ATOM 1405 N N . VAL A 1 174 ? -1.754 5.807 0.760 1.00 97.06 174 VAL A N 1
ATOM 1406 C CA . VAL A 1 174 ? -1.162 4.857 -0.189 1.00 97.06 174 VAL A CA 1
ATOM 1407 C C . VAL A 1 174 ? -1.374 5.397 -1.598 1.00 97.06 174 VAL A C 1
ATOM 1409 O O . VAL A 1 174 ? -2.479 5.817 -1.948 1.00 97.06 174 VAL A O 1
ATOM 1412 N N . VAL A 1 175 ? -0.321 5.395 -2.403 1.00 97.62 175 VAL A N 1
ATOM 1413 C CA . VAL A 1 175 ? -0.296 5.971 -3.747 1.00 97.62 175 VAL A CA 1
ATOM 1414 C C . VAL A 1 175 ? -0.059 4.867 -4.765 1.00 97.62 175 VAL A C 1
ATOM 1416 O O . VAL A 1 175 ? 0.729 3.949 -4.533 1.00 97.62 175 VAL A O 1
ATOM 1419 N N . VAL A 1 176 ? -0.757 4.960 -5.894 1.00 97.81 176 VAL A N 1
ATOM 1420 C CA . VAL A 1 176 ? -0.630 4.048 -7.028 1.00 97.81 176 VAL A CA 1
ATOM 1421 C C . VAL A 1 176 ? -0.094 4.820 -8.221 1.00 97.81 176 VAL A C 1
ATOM 1423 O O . VAL A 1 176 ? -0.685 5.816 -8.643 1.00 97.81 176 VAL A O 1
ATOM 1426 N N . TYR A 1 177 ? 0.997 4.320 -8.782 1.00 97.19 177 TYR A N 1
ATOM 1427 C CA . TYR A 1 177 ? 1.606 4.794 -10.013 1.00 97.19 177 TYR A CA 1
ATOM 1428 C C . TYR A 1 177 ? 1.372 3.788 -11.136 1.00 97.19 177 TYR A C 1
ATOM 1430 O O . TYR A 1 177 ? 1.410 2.583 -10.893 1.00 97.19 177 TYR A O 1
ATOM 1438 N N . SER A 1 178 ? 1.184 4.275 -12.361 1.00 96.19 178 SER A N 1
ATOM 1439 C CA . SER A 1 178 ? 1.126 3.458 -13.577 1.00 96.19 178 SER A CA 1
ATOM 1440 C C . SER A 1 178 ? 2.246 3.845 -14.527 1.00 96.19 178 SER A C 1
ATOM 1442 O O . SER A 1 178 ? 2.608 5.019 -14.636 1.00 96.19 178 SER A O 1
ATOM 1444 N N . TRP A 1 179 ? 2.777 2.859 -15.240 1.00 94.06 179 TRP A N 1
ATOM 1445 C CA . TRP A 1 179 ? 3.704 3.096 -16.335 1.00 94.06 179 TRP A CA 1
ATOM 1446 C C . TRP A 1 179 ? 2.979 3.753 -17.522 1.00 94.06 179 TRP A C 1
ATOM 1448 O O . TRP A 1 179 ? 1.838 3.402 -17.828 1.00 94.06 179 TRP A O 1
ATOM 1458 N N . ARG A 1 180 ? 3.629 4.721 -18.181 1.00 85.62 180 ARG A N 1
ATOM 1459 C CA . ARG A 1 180 ? 3.024 5.579 -19.217 1.00 85.62 180 ARG A CA 1
ATOM 1460 C C . ARG A 1 180 ? 2.374 4.815 -20.376 1.00 85.62 180 ARG A C 1
ATOM 1462 O O . ARG A 1 180 ? 1.331 5.254 -20.836 1.00 85.62 180 ARG A O 1
ATOM 1469 N N . ASP A 1 181 ? 2.930 3.685 -20.807 1.00 72.12 181 ASP A N 1
ATOM 1470 C CA . ASP A 1 181 ? 2.403 2.913 -21.952 1.00 72.12 181 ASP A CA 1
ATOM 1471 C C . ASP A 1 181 ? 1.164 2.056 -21.602 1.00 72.12 181 ASP A C 1
ATOM 1473 O O . ASP A 1 181 ? 0.677 1.272 -22.420 1.00 72.12 181 ASP A O 1
ATOM 1477 N N . VAL A 1 182 ? 0.671 2.154 -20.364 1.00 62.84 182 VAL A N 1
ATOM 1478 C CA . VAL A 1 182 ? -0.525 1.450 -19.872 1.00 62.84 182 VAL A CA 1
ATOM 1479 C C . VAL A 1 182 ? -1.763 2.366 -19.855 1.00 62.84 182 VAL A C 1
ATOM 1481 O O . VAL A 1 182 ? -2.880 1.858 -19.753 1.00 62.84 182 VAL A O 1
ATOM 1484 N N . LEU A 1 183 ? -1.569 3.686 -19.984 1.00 55.94 183 LEU A N 1
ATOM 1485 C CA . LEU A 1 183 ? -2.615 4.719 -20.064 1.00 55.94 183 LEU A CA 1
ATOM 1486 C C . LEU A 1 183 ? -3.195 4.847 -21.478 1.00 55.94 183 LEU A C 1
ATOM 1488 O O . LEU A 1 183 ? -4.431 5.020 -21.573 1.00 55.94 183 LEU A O 1
#

Mean predicted aligned error: 7.89 Å

Organism: Zea mays (NCBI:txid4577)

pLDDT: mean 87.85, std 11.78, range [50.88, 97.81]

Foldseek 3Di:
DPLVVVLVVLVVVVVPDDDDPDDQRPSNVSVVVVCVVVVVVVCCCVPAAQCQQVVVLLVLLVCVVVVLFAEEEELAAPPSHPPCVSNVDPHHYDYFDQPDDPDPPDGGRRRVCVVQVQVSCCVPVVQPVVGFKYKYFPVSCVRCVVVCVVNQKDWDDKGAGHPDDDDDDPRRIMTMIGHPVSD

Radius of gyration: 24.16 Å; Cα contacts (8 Å, |Δi|>4): 239; chains: 1; bounding box: 61×28×71 Å

Secondary structure (DSSP, 8-state):
--HHHHHHHHHHHGGG-----S---HHHHHHHHHHHHHHHHHHHHHHTTTTHHHHHHHHHHHHHHTT----EEEESSTT-S-THHHH-S---EEE---PPPSSTTPPPHHHHHHH-HHHHHHHH-S-GGG-SEEEEEHHHHHHHHHHHHHTTEEEEEEEE--SS--SSS---EEEEEEEGGG-

Solvent-accessible surface area (backbone atoms only — not comparable to full-atom values): 10456 Å² total; per-residue (Å²): 133,68,66,63,59,56,53,52,55,53,55,62,60,55,80,78,64,77,92,76,89,90,67,85,48,71,62,56,51,52,51,50,52,51,46,65,64,45,50,61,54,50,51,44,53,74,72,48,45,65,38,11,41,57,55,49,36,52,49,50,24,54,36,39,74,73,63,62,52,64,21,40,35,39,64,44,63,55,83,66,47,70,57,65,83,57,35,76,61,100,54,62,67,47,67,32,48,69,67,82,58,93,54,88,89,58,72,32,54,29,57,43,32,76,74,38,46,46,61,41,45,53,73,75,44,70,67,61,80,78,33,41,26,40,36,30,35,51,62,57,39,76,60,34,47,69,59,40,49,74,68,43,35,42,84,74,51,77,33,66,10,28,97,66,61,87,75,91,63,60,47,42,28,30,37,34,29,33,31,62,96,65,114

Sequence (183 aa):
MFSGYCLASMSQSKGKNQHRKGSLSRLQLSVILLVITNVPMALYMSLFHQRGTEDVMYYLSKEAYDGRVRSVLFLMPCHSTPYYSTLHYNLPMRFLDCTPSDSKGTLDESDRFLTSPSEFVGDVFGNLSAFSHIVLFESEERHVLQLLLHNSFLEMRRFFHSHFKIDRDLQSAVVVYSWRDVL

InterPro domains:
  IPR005599 GPI mannosyltransferase [PF03901] (2-88)
  IPR005599 GPI mannosyltransferase [PTHR22760] (1-177)